Protein AF-A0A8J4SJA3-F1 (afdb_monomer_lite)

Secondary structure (DSSP, 8-state):
-------------SS---TTTHHHHHHHHHHHHHHHHHH--TTSHHHHHHHHHHHHHHHHH---HHHHHHHHHHHHHHHHHHHHHHHHHHHHHHHHHHHHHHHHHHHHHHHHHHHHHHHHT--HHHHHHHHHHHHHHHHHHHHHHTT--HHHHSHHHHHHHHHHHHHHHHHHHHTT--SS----

InterPro domains:
  IPR001708 Membrane insertase YidC/ALB3/OXA1/COX18 [PTHR12428] (46-178)

Organism: NCBI:txid100268

Radius of gyration: 27.53 Å; chains: 1; bounding box: 52×69×65 Å

Sequence (184 aa):
MLLARHLILIPRNPNGLSWRCSFRALYTMGAFEFLSKELFHPDYVHMKFLAGFLDSTHTWLHLPWDLTIVSTAVILRSIVTFPFYVYAERNHAKVFHIFIDCQKSTPILIQKVEQSTFYRQLDDAAAKLYLKRMSRRVFLTTCQKNDCHPLKSSAAAIVQIPLWFSFTYSLRNLCGFQTSSGYV

pLDDT: mean 76.31, std 16.43, range [34.34, 92.25]

Structure (mmCIF, N/CA/C/O backbone):
data_AF-A0A8J4SJA3-F1
#
_entry.id   AF-A0A8J4SJA3-F1
#
loop_
_atom_site.group_PDB
_atom_site.id
_atom_site.type_symbol
_atom_site.label_atom_id
_atom_site.label_alt_id
_atom_site.label_comp_id
_atom_site.label_asym_id
_atom_site.label_entity_id
_atom_site.label_seq_id
_atom_site.pdbx_PDB_ins_code
_atom_site.Cartn_x
_atom_site.Cartn_y
_atom_site.Cartn_z
_atom_site.occupancy
_atom_site.B_iso_or_equiv
_atom_site.auth_seq_id
_atom_site.auth_comp_id
_atom_site.auth_asym_id
_atom_site.auth_atom_id
_atom_site.pdbx_PDB_model_num
ATOM 1 N N . MET A 1 1 ? -14.546 54.321 10.546 1.00 36.09 1 MET A N 1
ATOM 2 C CA . MET A 1 1 ? -15.999 54.570 10.473 1.00 36.09 1 MET A CA 1
ATOM 3 C C . MET A 1 1 ? -16.354 54.665 8.997 1.00 36.09 1 MET A C 1
ATOM 5 O O . MET A 1 1 ? -15.869 55.600 8.385 1.00 36.09 1 MET A O 1
ATOM 9 N N . LEU A 1 2 ? -17.141 53.701 8.478 1.00 35.28 2 LEU A N 1
ATOM 10 C CA . LEU A 1 2 ? -17.822 53.713 7.159 1.00 35.28 2 LEU A CA 1
ATOM 11 C C . LEU A 1 2 ? -16.862 53.648 5.934 1.00 35.28 2 LEU A C 1
ATOM 13 O O . LEU A 1 2 ? -15.812 54.258 5.953 1.00 35.28 2 LEU A O 1
ATOM 17 N N . LEU A 1 3 ? -17.074 52.934 4.825 1.00 34.34 3 LEU A N 1
ATOM 18 C CA . LEU A 1 3 ? -18.241 52.298 4.217 1.00 34.34 3 LEU A CA 1
ATOM 19 C C . LEU A 1 3 ? -17.767 51.445 3.016 1.00 34.34 3 LEU A C 1
ATOM 21 O O . LEU A 1 3 ? -16.806 51.800 2.348 1.00 34.34 3 LEU A O 1
ATOM 25 N N . ALA A 1 4 ? -18.541 50.396 2.723 1.00 37.97 4 ALA A N 1
ATOM 26 C CA . ALA A 1 4 ? -18.919 49.924 1.382 1.00 37.97 4 ALA A CA 1
ATOM 27 C C . ALA A 1 4 ? -17.817 49.519 0.372 1.00 37.97 4 ALA A C 1
ATOM 29 O O . ALA A 1 4 ? -17.138 50.332 -0.234 1.00 37.97 4 ALA A O 1
ATOM 30 N N . ARG A 1 5 ? -17.687 48.208 0.123 1.00 42.53 5 ARG A N 1
ATOM 31 C CA . ARG A 1 5 ? -18.357 47.507 -1.002 1.00 42.53 5 ARG A CA 1
ATOM 32 C C . ARG A 1 5 ? -17.898 48.003 -2.382 1.00 42.53 5 ARG A C 1
ATOM 34 O O . ARG A 1 5 ? -18.574 48.825 -2.991 1.00 42.53 5 ARG A O 1
ATOM 41 N N . HIS A 1 6 ?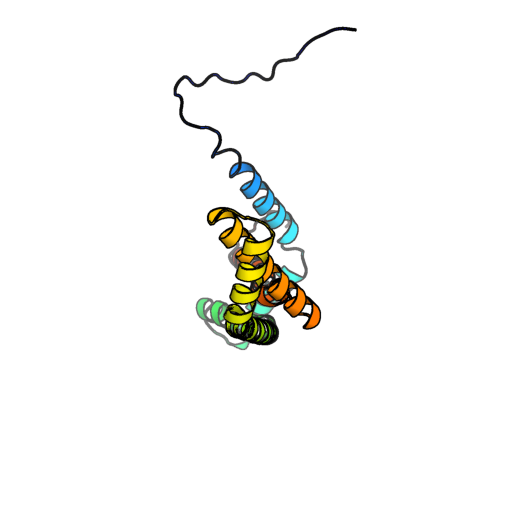 -16.877 47.356 -2.940 1.00 42.06 6 HIS A N 1
ATOM 42 C CA . HIS A 1 6 ? -16.822 47.169 -4.389 1.00 42.06 6 HIS A CA 1
ATOM 43 C C . HIS A 1 6 ? -17.318 45.761 -4.718 1.00 42.06 6 HIS A C 1
ATOM 45 O O . HIS A 1 6 ? -16.750 44.754 -4.300 1.00 42.06 6 HIS A O 1
ATOM 51 N N . LEU A 1 7 ? -18.474 45.741 -5.377 1.00 39.25 7 LEU A N 1
ATOM 52 C CA . LEU A 1 7 ? -19.242 44.572 -5.764 1.00 39.25 7 LEU A CA 1
ATOM 53 C C . LEU A 1 7 ? -18.463 43.679 -6.734 1.00 39.25 7 LEU A C 1
ATOM 55 O O . LEU A 1 7 ? -18.113 44.101 -7.832 1.00 39.25 7 LEU A O 1
ATOM 59 N N . ILE A 1 8 ? -18.311 42.411 -6.356 1.00 44.41 8 ILE A N 1
ATOM 60 C CA . ILE A 1 8 ? -18.121 41.309 -7.298 1.00 44.41 8 ILE A CA 1
ATOM 61 C C . ILE A 1 8 ? -19.467 41.104 -8.002 1.00 44.41 8 ILE A C 1
ATOM 63 O O . ILE A 1 8 ? -20.462 40.739 -7.372 1.00 44.41 8 ILE A O 1
ATOM 67 N N . LEU A 1 9 ? -19.501 41.399 -9.300 1.00 41.38 9 LEU A N 1
ATOM 68 C CA . LEU A 1 9 ? -20.630 41.138 -10.188 1.00 41.38 9 LEU A CA 1
ATOM 69 C C . LEU A 1 9 ? -20.899 39.627 -10.250 1.00 41.38 9 LEU A C 1
ATOM 71 O O . LEU A 1 9 ? -20.143 38.871 -10.854 1.00 41.38 9 LEU A O 1
ATOM 75 N N . ILE A 1 10 ? -21.992 39.197 -9.619 1.00 43.94 10 ILE A N 1
ATOM 76 C CA . ILE A 1 10 ? -22.559 37.851 -9.750 1.00 43.94 10 ILE A CA 1
ATOM 77 C C . ILE A 1 10 ? -23.593 37.895 -10.885 1.00 43.94 10 ILE A C 1
ATOM 79 O O . ILE A 1 10 ? -24.576 38.632 -10.758 1.00 43.94 10 ILE A O 1
ATOM 83 N N . PRO A 1 11 ? -23.449 37.115 -11.971 1.00 46.03 11 PRO A N 1
ATOM 84 C CA . PRO A 1 11 ? -24.524 36.960 -12.939 1.00 46.03 11 PRO A CA 1
ATOM 85 C C . PRO A 1 11 ? -25.652 36.110 -12.335 1.00 46.03 11 PRO A C 1
ATOM 87 O O . PRO A 1 11 ? -25.443 35.011 -11.817 1.00 46.03 11 PRO A O 1
ATOM 90 N N . ARG A 1 12 ? -26.874 36.644 -12.389 1.00 43.22 12 ARG A N 1
ATOM 91 C CA . ARG A 1 12 ? -28.109 36.013 -11.910 1.00 43.22 12 ARG A CA 1
ATOM 92 C C . ARG A 1 12 ? -28.630 35.052 -12.989 1.00 43.22 12 ARG A C 1
ATOM 94 O O . ARG A 1 12 ? -29.155 35.500 -14.000 1.00 43.22 12 ARG A O 1
ATOM 101 N N . ASN A 1 13 ? -28.476 33.744 -12.781 1.00 43.97 13 ASN A N 1
ATOM 102 C CA . ASN A 1 13 ? -29.074 32.701 -13.627 1.00 43.97 13 ASN A CA 1
ATOM 103 C C . ASN A 1 13 ? -30.542 32.449 -13.195 1.00 43.97 13 ASN A C 1
ATOM 105 O O . ASN A 1 13 ? -30.766 32.240 -12.000 1.00 43.97 13 ASN A O 1
ATOM 109 N N . PRO A 1 14 ? -31.533 32.472 -14.110 1.00 50.56 14 PRO A N 1
ATOM 110 C CA . PRO A 1 14 ? -32.952 32.340 -13.770 1.00 50.56 14 PRO A CA 1
ATOM 111 C C . PRO A 1 14 ? -33.473 30.900 -13.602 1.00 50.56 14 PRO A C 1
ATOM 113 O O . PRO A 1 14 ? -34.637 30.741 -13.252 1.00 50.56 14 PRO A O 1
ATOM 116 N N . ASN A 1 15 ? -32.662 29.852 -13.782 1.00 45.75 15 ASN A N 1
ATOM 117 C CA . ASN A 1 15 ? -33.144 28.467 -13.677 1.00 45.75 15 ASN A CA 1
ATOM 118 C C . ASN A 1 15 ? -32.499 27.738 -12.490 1.00 45.75 15 ASN A C 1
ATOM 120 O O . ASN A 1 15 ? -31.303 27.444 -12.486 1.00 45.75 15 ASN A O 1
ATOM 124 N N . GLY A 1 16 ? -33.308 27.480 -11.459 1.00 54.75 16 GLY A N 1
ATOM 125 C CA . GLY A 1 16 ? -32.916 26.931 -10.161 1.00 54.75 16 GLY A CA 1
ATOM 126 C C . GLY A 1 16 ? -32.471 25.468 -10.175 1.00 54.75 16 GLY A C 1
ATOM 127 O O . GLY A 1 16 ? -33.126 24.625 -9.568 1.00 54.75 16 GLY A O 1
ATOM 128 N N . LEU A 1 17 ? -31.321 25.172 -10.786 1.00 49.72 17 LEU A N 1
ATOM 129 C CA . LEU A 1 17 ? -30.579 23.939 -10.525 1.00 49.72 17 LEU A CA 1
ATOM 130 C C . LEU A 1 17 ? -29.266 24.209 -9.776 1.00 49.72 17 LEU A C 1
ATOM 132 O O . LEU A 1 17 ? -28.529 25.160 -10.018 1.00 49.72 17 LEU A O 1
ATOM 136 N N . SER A 1 18 ? -29.040 23.341 -8.796 1.00 47.72 18 SER A N 1
ATOM 137 C CA . SER A 1 18 ? -28.060 23.398 -7.714 1.00 47.72 18 SER A CA 1
ATOM 138 C C . SER A 1 18 ? -26.598 23.545 -8.167 1.00 47.72 18 SER A C 1
ATOM 140 O O . SER A 1 18 ? -25.980 22.602 -8.653 1.00 47.72 18 SER A O 1
ATOM 142 N N . TRP A 1 19 ? -25.986 24.698 -7.875 1.00 43.28 19 TRP A N 1
ATOM 143 C CA . TRP A 1 19 ? -24.549 24.962 -8.068 1.00 43.28 19 TRP A CA 1
ATOM 144 C C . TRP A 1 19 ? -23.635 24.346 -6.996 1.00 43.28 19 TRP A C 1
ATOM 146 O O . TRP A 1 19 ? -22.412 24.463 -7.073 1.00 43.28 19 TRP A O 1
ATOM 156 N N . ARG A 1 20 ? -24.187 23.668 -5.979 1.00 48.03 20 ARG A N 1
ATOM 157 C CA . ARG A 1 20 ? -23.376 23.153 -4.862 1.00 48.03 20 ARG A CA 1
ATOM 158 C C . ARG A 1 20 ? -22.505 21.947 -5.234 1.00 48.03 20 ARG A C 1
ATOM 160 O O . ARG A 1 20 ? -21.512 21.714 -4.552 1.00 48.03 20 ARG A O 1
ATOM 167 N N . CYS A 1 21 ? -22.813 21.227 -6.315 1.00 44.47 21 CYS A N 1
ATOM 168 C CA . CYS A 1 21 ? -22.003 20.078 -6.744 1.00 44.47 21 CYS A CA 1
ATOM 169 C C . CYS A 1 21 ? -20.816 20.450 -7.651 1.00 44.47 21 CYS A C 1
ATOM 171 O O . CYS A 1 21 ? -19.833 19.715 -7.678 1.00 44.47 21 CYS A O 1
ATOM 173 N N . SER A 1 22 ? -20.840 21.599 -8.338 1.00 47.72 22 SER A N 1
ATOM 174 C CA . SER A 1 22 ? -19.810 21.917 -9.342 1.00 47.72 22 SER A CA 1
ATOM 175 C C . SER A 1 22 ? -18.526 22.516 -8.752 1.00 47.72 22 SER A C 1
ATOM 177 O O . SER A 1 22 ? -17.446 22.340 -9.311 1.00 47.72 22 SER A O 1
ATOM 179 N N . PHE A 1 23 ? -18.601 23.193 -7.602 1.00 43.09 23 PHE A N 1
ATOM 180 C CA . PHE A 1 23 ? -17.445 23.916 -7.052 1.00 43.09 23 PHE A CA 1
ATOM 181 C C . PHE A 1 23 ? -16.410 23.015 -6.356 1.00 43.09 23 PHE A C 1
ATOM 183 O O . PHE A 1 23 ? -15.247 23.389 -6.232 1.00 43.09 23 PHE A O 1
ATOM 190 N N . ARG A 1 24 ? -16.797 21.804 -5.924 1.00 44.69 24 ARG A N 1
ATOM 191 C CA . ARG A 1 24 ? -15.865 20.854 -5.289 1.00 44.69 24 ARG A CA 1
ATOM 192 C C . ARG A 1 24 ? -15.014 20.087 -6.309 1.00 44.69 24 ARG A C 1
ATOM 194 O O . ARG A 1 24 ? -13.899 19.708 -5.966 1.00 44.69 24 ARG A O 1
ATOM 201 N N . ALA A 1 25 ? -15.502 19.919 -7.540 1.00 44.41 25 ALA A N 1
ATOM 202 C CA . ALA A 1 25 ? -14.778 19.258 -8.629 1.00 44.41 25 ALA A CA 1
ATOM 203 C C . ALA A 1 25 ? -13.679 20.150 -9.243 1.00 44.41 25 ALA A C 1
ATOM 205 O O . ALA A 1 25 ? -12.610 19.663 -9.600 1.00 44.41 25 ALA A O 1
ATOM 206 N N . LEU A 1 26 ? -13.903 21.468 -9.298 1.00 45.19 26 LEU A N 1
ATOM 207 C CA . LEU A 1 26 ? -12.974 22.404 -9.941 1.00 45.19 26 LEU A CA 1
ATOM 208 C C . LEU A 1 26 ? -11.659 22.594 -9.155 1.00 45.19 26 LEU A C 1
ATOM 210 O O . LEU A 1 26 ? -10.594 22.734 -9.748 1.00 45.19 26 LEU A O 1
ATOM 214 N N . TYR A 1 27 ? -11.707 22.538 -7.819 1.00 52.62 27 TYR A N 1
ATOM 215 C CA . TYR A 1 27 ? -10.514 22.688 -6.969 1.00 52.62 27 TYR A CA 1
ATOM 216 C C . TYR A 1 27 ? -9.631 21.429 -6.928 1.00 52.62 27 TYR A C 1
ATOM 218 O O . TYR A 1 27 ? -8.425 21.521 -6.712 1.00 52.62 27 TYR A O 1
ATOM 226 N N . THR A 1 28 ? -10.216 20.244 -7.131 1.00 50.81 28 THR A N 1
ATOM 227 C CA . THR A 1 28 ? -9.471 18.974 -7.107 1.00 50.81 28 THR A CA 1
ATOM 228 C C . THR A 1 28 ? -8.707 18.729 -8.407 1.00 50.81 28 THR A C 1
ATOM 230 O O . THR A 1 28 ? -7.601 18.197 -8.350 1.00 50.81 28 THR A O 1
ATOM 233 N N . MET A 1 29 ? -9.239 19.165 -9.558 1.00 51.31 29 MET A N 1
ATOM 234 C CA . MET A 1 29 ? -8.530 19.054 -10.842 1.00 51.31 29 MET A CA 1
ATOM 235 C C . MET A 1 29 ? -7.304 19.976 -10.902 1.00 51.31 29 MET A C 1
ATOM 237 O O . MET A 1 29 ? -6.239 19.528 -11.313 1.00 51.31 29 MET A O 1
ATOM 241 N N . GLY A 1 30 ? -7.403 21.211 -10.394 1.00 60.81 30 GLY A N 1
ATOM 242 C CA . GLY A 1 30 ? -6.270 22.147 -10.377 1.00 60.81 30 GLY A CA 1
ATOM 243 C C . GLY A 1 30 ? -5.101 21.689 -9.498 1.00 60.81 30 GLY A C 1
ATOM 244 O O . GLY A 1 30 ? -3.950 21.812 -9.900 1.00 60.81 30 GLY A O 1
ATOM 245 N N . ALA A 1 31 ? -5.375 21.105 -8.325 1.00 64.44 31 ALA A N 1
ATOM 246 C CA . ALA A 1 31 ? -4.324 20.598 -7.440 1.00 64.44 31 ALA A CA 1
ATOM 247 C C . ALA A 1 31 ? -3.616 19.365 -8.019 1.00 64.44 31 ALA A C 1
ATOM 249 O O . ALA A 1 31 ? -2.398 19.258 -7.913 1.00 64.44 31 ALA A O 1
ATOM 250 N N . PHE A 1 32 ? -4.359 18.448 -8.644 1.00 67.50 32 PHE A N 1
ATOM 251 C CA . PHE A 1 32 ? -3.775 17.271 -9.284 1.00 67.50 32 PHE A CA 1
ATOM 252 C C . PHE A 1 32 ? -2.959 17.640 -10.528 1.00 67.50 32 PHE A C 1
ATOM 254 O O . PHE A 1 32 ? -1.861 17.121 -10.700 1.00 67.50 32 PHE A O 1
ATOM 261 N N . GLU A 1 33 ? -3.437 18.567 -11.361 1.00 68.06 33 GLU A N 1
ATOM 262 C CA . GLU A 1 33 ? -2.664 19.052 -12.510 1.00 68.06 33 GLU A CA 1
ATOM 263 C C . GLU A 1 33 ? -1.422 19.839 -12.094 1.00 68.06 33 GLU A C 1
ATOM 265 O O . GLU A 1 33 ? -0.354 19.645 -12.673 1.00 68.06 33 GLU A O 1
ATOM 270 N N . PHE A 1 34 ? -1.536 20.688 -11.072 1.00 71.50 34 PHE A N 1
ATOM 271 C CA . PHE A 1 34 ? -0.399 21.416 -10.519 1.00 71.50 34 PHE A CA 1
ATOM 272 C C . PHE A 1 34 ? 0.648 20.450 -9.957 1.00 71.50 34 PHE A C 1
ATOM 274 O O . PHE A 1 34 ? 1.811 20.505 -10.340 1.00 71.50 34 PHE A O 1
ATOM 281 N N . LEU A 1 35 ? 0.225 19.499 -9.121 1.00 69.44 35 LEU A N 1
ATOM 282 C CA . LEU A 1 35 ? 1.114 18.505 -8.526 1.00 69.44 35 LEU A CA 1
ATOM 283 C C . LEU A 1 35 ? 1.693 17.557 -9.582 1.00 69.44 35 LEU A C 1
ATOM 285 O O . LEU A 1 35 ? 2.837 17.141 -9.467 1.00 69.44 35 LEU A O 1
ATOM 289 N N . SER A 1 36 ? 0.942 17.261 -10.643 1.00 70.56 36 SER A N 1
ATOM 290 C CA . SER A 1 36 ? 1.447 16.517 -11.790 1.00 70.56 36 SER A CA 1
ATOM 291 C C . SER A 1 36 ? 2.525 17.286 -12.551 1.00 70.56 36 SER A C 1
ATOM 293 O O . SER A 1 36 ? 3.498 16.669 -12.969 1.00 70.56 36 SER A O 1
ATOM 295 N N . LYS A 1 37 ? 2.353 18.587 -12.795 1.00 69.06 37 LYS A N 1
ATOM 296 C CA . LYS A 1 37 ? 3.350 19.387 -13.520 1.00 69.06 37 LYS A CA 1
ATOM 297 C C . LYS A 1 37 ? 4.608 19.612 -12.692 1.00 69.06 37 LYS A C 1
ATOM 299 O O . LYS A 1 37 ? 5.705 19.502 -13.227 1.00 69.06 37 LYS A O 1
ATOM 304 N N . GLU A 1 38 ? 4.432 19.852 -11.398 1.00 75.94 38 GLU A N 1
ATOM 305 C CA . GLU A 1 38 ? 5.536 20.132 -10.488 1.00 75.94 38 GLU A CA 1
ATOM 306 C C . GLU A 1 38 ? 6.315 18.869 -10.118 1.00 75.94 38 GLU A C 1
ATOM 308 O O . GLU A 1 38 ? 7.530 18.906 -10.007 1.00 75.94 38 GLU A O 1
ATOM 313 N N . LEU A 1 39 ? 5.647 17.724 -9.942 1.00 71.81 39 LEU A N 1
ATOM 314 C CA . LEU A 1 39 ? 6.318 16.494 -9.518 1.00 71.81 39 LEU A CA 1
ATOM 315 C C . LEU A 1 39 ? 6.881 15.683 -10.693 1.00 71.81 39 LEU A C 1
ATOM 317 O O . LEU A 1 39 ? 7.839 14.943 -10.494 1.00 71.81 39 LEU A O 1
ATOM 321 N N . PHE A 1 40 ? 6.313 15.803 -11.901 1.00 72.88 40 PHE A N 1
ATOM 322 C CA . PHE A 1 40 ? 6.670 14.962 -13.053 1.00 72.88 40 PHE A CA 1
ATOM 323 C C . PHE A 1 40 ? 7.404 15.705 -14.181 1.00 72.88 40 PHE A C 1
ATOM 325 O O . PHE A 1 40 ? 7.315 15.311 -15.344 1.00 72.88 40 PHE A O 1
ATOM 332 N N . HIS A 1 41 ? 8.154 16.761 -13.856 1.00 71.94 41 HIS A N 1
ATOM 333 C CA . HIS A 1 41 ? 9.037 17.424 -14.822 1.00 71.94 41 HIS A CA 1
ATOM 334 C C . HIS A 1 41 ? 10.130 16.454 -15.339 1.00 71.94 41 HIS A C 1
ATOM 336 O O . HIS A 1 41 ? 10.686 15.681 -14.549 1.00 71.94 41 HIS A O 1
ATOM 342 N N . PRO A 1 42 ? 10.490 16.480 -16.638 1.00 70.25 42 PRO A N 1
ATOM 343 C CA . PRO A 1 42 ? 11.485 15.567 -17.224 1.00 70.25 42 PRO A CA 1
ATOM 344 C C . PRO A 1 42 ? 12.892 15.677 -16.610 1.00 70.25 42 PRO A C 1
ATOM 346 O O . PRO A 1 42 ? 13.702 14.757 -16.740 1.00 70.25 42 PRO A O 1
ATOM 349 N N . ASP A 1 43 ? 13.191 16.769 -15.905 1.00 75.88 43 ASP A N 1
ATOM 350 C CA . ASP A 1 43 ? 14.497 16.990 -15.279 1.00 75.88 43 ASP A CA 1
ATOM 351 C C . ASP A 1 43 ? 14.718 16.187 -13.999 1.00 75.88 43 ASP A C 1
ATOM 353 O O . ASP A 1 43 ? 15.866 16.001 -13.581 1.00 75.88 43 ASP A O 1
ATOM 357 N N . TYR A 1 44 ? 13.651 15.669 -13.388 1.00 83.31 44 TYR A N 1
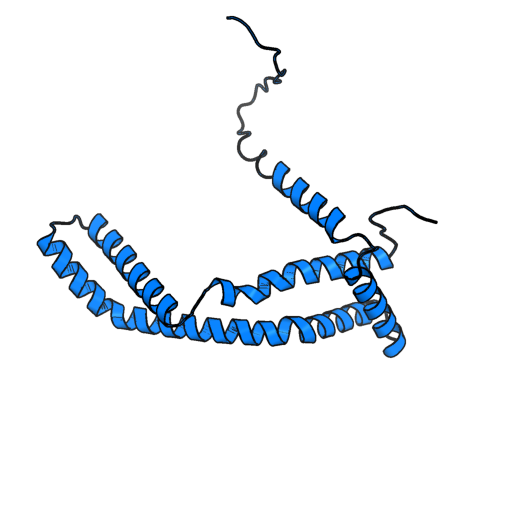ATOM 358 C CA . TYR A 1 44 ? 13.777 14.913 -12.154 1.00 83.31 44 TYR A CA 1
ATOM 359 C C . TYR A 1 44 ? 14.423 13.543 -12.370 1.00 83.31 44 TYR A C 1
ATOM 361 O O . TYR A 1 44 ? 14.148 12.811 -13.323 1.00 83.31 44 TYR A O 1
ATOM 369 N N . VAL A 1 45 ? 15.238 13.150 -11.389 1.00 84.62 45 VAL A N 1
ATOM 370 C CA . VAL A 1 45 ? 16.001 11.892 -11.388 1.00 84.62 45 VAL A CA 1
ATOM 371 C C . VAL A 1 45 ? 15.129 10.653 -11.592 1.00 84.62 45 VAL A C 1
ATOM 373 O O . VAL A 1 45 ? 15.543 9.717 -12.267 1.00 84.62 45 VAL A O 1
ATOM 376 N N . HIS A 1 46 ? 13.907 10.652 -11.054 1.00 83.56 46 HIS A N 1
ATOM 377 C CA . HIS A 1 46 ? 13.009 9.505 -11.148 1.00 83.56 46 HIS A CA 1
ATOM 378 C C . HIS A 1 46 ? 12.473 9.304 -12.574 1.00 83.56 46 HIS A C 1
ATOM 380 O O . HIS A 1 46 ? 12.332 8.162 -13.002 1.00 83.56 46 HIS A O 1
ATOM 386 N N . MET A 1 47 ? 12.240 10.386 -13.327 1.00 84.75 47 MET A N 1
ATOM 387 C CA . MET A 1 47 ? 11.806 10.318 -14.728 1.00 84.75 47 MET A CA 1
ATOM 388 C C . MET A 1 47 ? 12.926 9.826 -15.637 1.00 84.75 47 MET A C 1
ATOM 390 O O . MET A 1 47 ? 12.718 8.916 -16.436 1.00 84.75 47 MET A O 1
ATOM 394 N N . LYS A 1 48 ? 14.139 10.366 -15.465 1.00 85.88 48 LYS A N 1
ATOM 395 C CA . LYS A 1 48 ? 15.323 9.924 -16.219 1.00 85.88 48 LYS A CA 1
ATOM 396 C C . LYS A 1 48 ? 15.659 8.462 -15.944 1.00 85.88 48 LYS A C 1
ATOM 398 O O . LYS A 1 48 ? 15.974 7.723 -16.871 1.00 85.88 48 LYS A O 1
ATOM 403 N N . PHE A 1 49 ? 15.541 8.034 -14.685 1.00 89.25 49 PHE A N 1
ATOM 404 C CA . PHE A 1 49 ? 15.727 6.637 -14.306 1.00 89.25 49 PHE A CA 1
ATOM 405 C C . PHE A 1 49 ? 14.727 5.721 -15.017 1.00 89.25 49 PHE A C 1
ATOM 407 O O . PHE A 1 49 ? 15.129 4.726 -15.608 1.00 89.25 49 PHE A O 1
ATOM 414 N N . LEU A 1 50 ? 13.437 6.070 -15.002 1.00 89.75 50 LEU A N 1
ATOM 415 C CA . LEU A 1 50 ? 12.392 5.301 -15.679 1.00 89.75 50 LEU A CA 1
ATOM 416 C C . LEU A 1 50 ? 12.627 5.227 -17.190 1.00 89.75 50 LEU A C 1
ATOM 418 O O . LEU A 1 50 ? 12.630 4.129 -17.735 1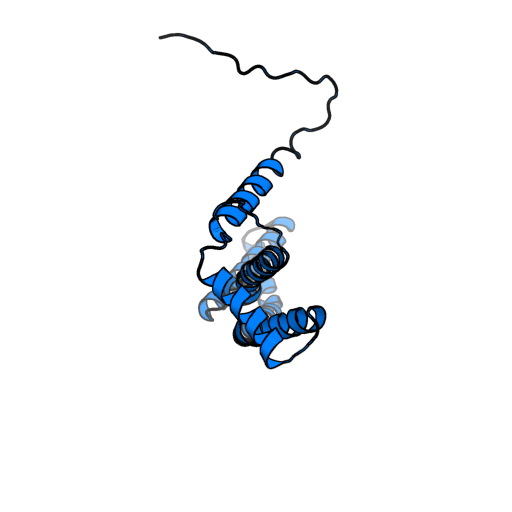.00 89.75 50 LEU A O 1
ATOM 422 N N . ALA A 1 51 ? 12.882 6.359 -17.848 1.00 88.12 51 ALA A N 1
ATOM 423 C CA . ALA A 1 51 ? 13.168 6.394 -19.281 1.00 88.12 51 ALA A CA 1
ATOM 424 C C . ALA A 1 51 ? 14.392 5.533 -19.647 1.00 88.12 51 ALA A C 1
ATOM 426 O O . ALA A 1 51 ? 14.292 4.647 -20.492 1.00 88.12 51 ALA A O 1
ATOM 427 N N . GLY A 1 52 ? 15.511 5.702 -18.932 1.00 88.81 52 GLY A N 1
ATOM 428 C CA . GLY A 1 52 ? 16.719 4.905 -19.156 1.00 88.81 52 GLY A CA 1
ATOM 429 C C . GLY A 1 52 ? 16.524 3.415 -18.864 1.00 88.81 52 GLY A C 1
ATOM 430 O O . GLY A 1 52 ? 17.124 2.568 -19.527 1.00 88.81 52 GLY A O 1
ATOM 431 N N . PHE A 1 53 ? 15.659 3.067 -17.910 1.00 89.62 53 PHE A N 1
ATOM 432 C CA . PHE A 1 53 ? 15.318 1.678 -17.615 1.00 89.62 53 PHE A CA 1
ATOM 433 C C . PHE A 1 53 ? 14.484 1.041 -18.738 1.00 89.62 53 PHE A C 1
ATOM 435 O O . PHE A 1 53 ? 14.709 -0.126 -19.067 1.00 89.62 53 PHE A O 1
ATOM 442 N N . LEU A 1 54 ? 13.576 1.793 -19.372 1.00 89.62 54 LEU A N 1
ATOM 443 C CA . LEU A 1 54 ? 12.845 1.338 -20.560 1.00 89.62 54 LEU A CA 1
ATOM 444 C C . LEU A 1 54 ? 13.785 1.115 -21.753 1.00 89.62 54 LEU A C 1
ATOM 446 O O . LEU A 1 54 ? 13.750 0.033 -22.338 1.00 89.62 54 LEU A O 1
ATOM 450 N N . ASP A 1 55 ? 14.662 2.073 -22.060 1.00 88.75 55 ASP A N 1
ATOM 451 C CA . ASP A 1 55 ? 15.627 1.953 -23.166 1.00 88.75 55 ASP A CA 1
ATOM 452 C C . ASP A 1 55 ? 16.616 0.806 -22.937 1.00 88.75 55 ASP A C 1
ATOM 454 O O . ASP A 1 55 ? 16.926 0.034 -23.847 1.00 88.75 55 ASP A O 1
ATOM 458 N N . SER A 1 56 ? 17.063 0.627 -21.691 1.00 89.62 56 SER A N 1
ATOM 459 C CA . SER A 1 56 ? 17.875 -0.528 -21.308 1.00 89.62 56 SER A CA 1
ATOM 460 C C . SER A 1 56 ? 17.094 -1.814 -21.567 1.00 89.62 56 SER A C 1
ATOM 462 O O . SER A 1 56 ? 17.557 -2.693 -22.280 1.00 89.62 56 SER A O 1
ATOM 464 N N . THR A 1 57 ? 15.869 -1.928 -21.054 1.00 88.25 57 THR A N 1
ATOM 465 C CA . THR A 1 57 ? 15.055 -3.138 -21.244 1.00 88.25 57 THR A CA 1
ATOM 466 C C . THR A 1 57 ? 14.859 -3.443 -22.735 1.00 88.25 57 THR A C 1
ATOM 468 O O . THR A 1 57 ? 14.987 -4.594 -23.141 1.00 88.25 57 THR A O 1
ATOM 471 N N . HIS A 1 58 ? 14.623 -2.424 -23.565 1.00 89.19 58 HIS A N 1
ATOM 472 C CA . HIS A 1 58 ? 14.500 -2.573 -25.014 1.00 89.19 58 HIS A CA 1
ATOM 473 C C . HIS A 1 58 ? 15.788 -3.103 -25.662 1.00 89.19 58 HIS A C 1
ATOM 475 O O . HIS A 1 58 ? 15.745 -4.069 -26.423 1.00 89.19 58 HIS A O 1
ATOM 481 N N . THR A 1 59 ? 16.935 -2.511 -25.321 1.00 89.06 59 THR A N 1
ATOM 482 C CA . THR A 1 59 ? 18.247 -2.877 -25.881 1.00 89.06 59 THR A CA 1
ATOM 483 C C . THR A 1 59 ? 18.750 -4.236 -25.394 1.00 89.06 59 THR A C 1
ATOM 485 O O . THR A 1 59 ? 19.336 -4.970 -26.175 1.00 89.06 59 THR A O 1
ATOM 488 N N . TRP A 1 60 ? 18.485 -4.624 -24.145 1.00 90.25 60 TRP A N 1
ATOM 489 C CA . TRP A 1 60 ? 18.885 -5.931 -23.607 1.00 90.25 60 TRP A CA 1
ATOM 490 C C . TRP A 1 60 ? 18.043 -7.087 -24.153 1.00 90.25 60 TRP A C 1
ATOM 492 O O . TRP A 1 60 ? 18.562 -8.179 -24.372 1.00 90.25 60 TRP A O 1
ATOM 502 N N . LEU A 1 61 ? 16.737 -6.871 -24.334 1.00 83.62 61 LEU A N 1
ATOM 503 C CA . LEU A 1 61 ? 15.804 -7.924 -24.741 1.00 83.62 61 LEU A CA 1
ATOM 504 C C . LEU A 1 61 ? 15.577 -7.972 -26.257 1.00 83.62 61 LEU A C 1
ATOM 506 O O . LEU A 1 61 ? 15.080 -8.982 -26.745 1.00 83.62 61 LEU A O 1
ATOM 510 N N . HIS A 1 62 ? 15.914 -6.908 -26.997 1.00 86.69 62 HIS A N 1
ATOM 511 C CA . HIS A 1 62 ? 15.595 -6.745 -28.425 1.00 86.69 62 HIS A CA 1
ATOM 512 C C . HIS A 1 62 ? 14.111 -7.024 -28.744 1.00 86.69 62 HIS A C 1
ATOM 514 O O . HIS A 1 62 ? 13.760 -7.543 -29.803 1.00 86.69 62 HIS A O 1
ATOM 520 N N . LEU A 1 63 ? 13.228 -6.717 -27.791 1.00 82.44 63 LEU A N 1
ATOM 521 C CA . LEU A 1 63 ? 11.790 -6.958 -27.880 1.00 82.44 63 LEU A CA 1
ATOM 522 C C . LEU A 1 63 ? 11.078 -5.760 -28.531 1.00 82.44 63 LEU A C 1
ATOM 524 O O . LEU A 1 63 ? 11.553 -4.631 -28.401 1.00 82.44 63 LEU A O 1
ATOM 528 N N . PRO A 1 64 ? 9.925 -5.959 -29.198 1.00 89.88 64 PRO A N 1
ATOM 529 C CA . PRO A 1 64 ? 9.107 -4.847 -29.672 1.00 89.88 64 PRO A CA 1
ATOM 530 C C . PRO A 1 64 ? 8.655 -3.971 -28.497 1.00 89.88 64 PRO A C 1
ATOM 532 O O . PRO A 1 64 ? 8.466 -4.468 -27.381 1.00 89.88 64 PRO A O 1
ATOM 535 N N . TRP A 1 65 ? 8.429 -2.683 -28.769 1.00 85.75 65 TRP A N 1
ATOM 536 C CA . TRP A 1 65 ? 8.088 -1.681 -27.755 1.00 85.75 65 TRP A CA 1
ATOM 537 C C . TRP A 1 65 ? 6.928 -2.105 -26.846 1.00 85.75 65 TRP A C 1
ATOM 539 O O . TRP A 1 65 ? 7.024 -1.940 -25.633 1.00 85.75 65 TRP A O 1
ATOM 549 N N . ASP A 1 66 ? 5.889 -2.748 -27.381 1.00 87.69 66 ASP A N 1
ATOM 550 C CA . ASP A 1 66 ? 4.744 -3.214 -26.587 1.00 87.69 66 ASP A CA 1
ATOM 551 C C . ASP A 1 66 ? 5.151 -4.197 -25.477 1.00 87.69 66 ASP A C 1
ATOM 553 O O . ASP A 1 66 ? 4.742 -4.062 -24.321 1.00 87.69 66 ASP A O 1
ATOM 557 N N . LEU A 1 67 ? 6.007 -5.172 -25.800 1.00 89.94 67 LEU A N 1
ATOM 558 C CA . LEU A 1 67 ? 6.483 -6.156 -24.827 1.00 89.94 67 LEU A CA 1
ATOM 559 C C . LEU A 1 67 ? 7.528 -5.565 -23.887 1.00 89.94 67 LEU A C 1
ATOM 561 O O . LEU A 1 67 ? 7.547 -5.916 -22.705 1.00 89.94 67 LEU A O 1
ATOM 565 N N . THR A 1 68 ? 8.367 -4.648 -24.374 1.00 89.94 68 THR A N 1
ATOM 566 C CA . THR A 1 68 ? 9.294 -3.908 -23.517 1.00 89.94 68 THR A CA 1
ATOM 567 C C . THR A 1 68 ? 8.522 -3.186 -22.417 1.00 89.94 68 THR A C 1
ATOM 569 O O . THR A 1 68 ? 8.807 -3.407 -21.245 1.00 89.94 68 THR A O 1
ATOM 572 N N . ILE A 1 69 ? 7.474 -2.431 -22.755 1.00 90.75 69 ILE A N 1
ATOM 573 C CA . ILE A 1 69 ? 6.670 -1.685 -21.776 1.00 90.75 69 ILE A CA 1
ATOM 574 C C . ILE A 1 69 ? 6.067 -2.619 -20.719 1.00 90.75 69 ILE A C 1
ATOM 576 O O . ILE A 1 69 ? 6.161 -2.343 -19.519 1.00 90.75 69 ILE A O 1
ATOM 580 N N . VAL A 1 70 ? 5.476 -3.740 -21.147 1.00 92.25 70 VAL A N 1
ATOM 581 C CA . VAL A 1 70 ? 4.883 -4.727 -20.231 1.00 92.25 70 VAL A CA 1
ATOM 582 C C . VAL A 1 70 ? 5.954 -5.346 -19.331 1.00 92.25 70 VAL A C 1
ATOM 584 O O . VAL A 1 70 ? 5.782 -5.382 -18.112 1.00 92.25 70 VAL A O 1
ATOM 587 N N . SER A 1 71 ? 7.076 -5.791 -19.900 1.00 90.31 71 SER A N 1
ATOM 588 C CA . SER A 1 71 ? 8.164 -6.421 -19.145 1.00 90.31 71 SER A CA 1
ATOM 589 C C . SER A 1 71 ? 8.778 -5.468 -18.116 1.00 90.31 71 SER A C 1
ATOM 591 O O . SER A 1 71 ? 8.885 -5.822 -16.940 1.00 90.31 71 SER A O 1
ATOM 593 N N . THR A 1 72 ? 9.071 -4.224 -18.504 1.00 91.38 72 THR A N 1
ATOM 594 C CA . THR A 1 72 ? 9.585 -3.190 -17.604 1.00 91.38 72 THR A CA 1
ATOM 595 C C . THR A 1 72 ? 8.603 -2.906 -16.467 1.00 91.38 72 THR A C 1
ATOM 597 O O . THR A 1 72 ? 9.006 -2.829 -15.304 1.00 91.38 72 THR A O 1
ATOM 600 N N . ALA A 1 73 ? 7.303 -2.806 -16.765 1.00 91.38 73 ALA A N 1
ATOM 601 C CA . ALA A 1 73 ? 6.270 -2.589 -15.755 1.00 91.38 73 ALA A CA 1
ATOM 602 C C . ALA A 1 73 ? 6.165 -3.753 -14.755 1.00 91.38 73 ALA A C 1
ATOM 604 O O . ALA A 1 73 ? 5.951 -3.512 -13.562 1.00 91.38 73 ALA A O 1
ATOM 605 N N . VAL A 1 74 ? 6.312 -4.998 -15.221 1.00 91.50 74 VAL A N 1
ATOM 606 C CA . VAL A 1 74 ? 6.303 -6.202 -14.376 1.00 91.50 74 VAL A CA 1
ATOM 607 C C . VAL A 1 74 ? 7.547 -6.256 -13.495 1.00 91.50 74 VAL A C 1
ATOM 609 O O . VAL A 1 74 ? 7.415 -6.498 -12.296 1.00 91.50 74 VAL A O 1
ATOM 612 N N . ILE A 1 75 ? 8.733 -5.978 -14.039 1.00 91.06 75 ILE A N 1
ATOM 613 C CA . ILE A 1 75 ? 9.988 -5.958 -13.272 1.00 91.06 75 ILE A CA 1
ATOM 614 C C . ILE A 1 75 ? 9.921 -4.888 -12.181 1.00 91.06 75 ILE A C 1
ATOM 616 O O . ILE A 1 75 ? 10.137 -5.185 -11.006 1.00 91.06 75 ILE A O 1
ATOM 620 N N . LEU A 1 76 ? 9.535 -3.662 -12.542 1.00 89.50 76 LEU A N 1
ATOM 621 C CA . LEU A 1 76 ? 9.430 -2.549 -11.601 1.00 89.50 76 LEU A CA 1
ATOM 622 C C . LEU A 1 76 ? 8.424 -2.847 -10.476 1.00 89.50 76 LEU A C 1
ATOM 624 O O . LEU A 1 76 ? 8.717 -2.617 -9.302 1.00 89.50 76 LEU A O 1
ATOM 628 N N . ARG A 1 77 ? 7.258 -3.415 -10.814 1.00 87.56 77 ARG A N 1
ATOM 629 C CA . ARG A 1 77 ? 6.264 -3.851 -9.818 1.00 87.56 77 ARG A CA 1
ATOM 630 C C . ARG A 1 77 ? 6.769 -5.000 -8.955 1.00 87.56 77 ARG A C 1
ATOM 632 O O . ARG A 1 77 ? 6.503 -5.020 -7.760 1.00 87.56 77 ARG A O 1
ATOM 639 N N . SER A 1 78 ? 7.511 -5.939 -9.524 1.00 90.81 78 SER A N 1
ATOM 640 C CA . SER A 1 78 ? 8.049 -7.069 -8.766 1.00 90.81 78 SER A CA 1
ATOM 641 C C . SER A 1 78 ? 9.118 -6.615 -7.775 1.00 90.81 78 SER A C 1
ATOM 643 O O . SER A 1 78 ? 9.161 -7.113 -6.661 1.00 90.81 78 SER A O 1
ATOM 645 N N . ILE A 1 79 ? 9.941 -5.626 -8.122 1.00 90.12 79 ILE A N 1
ATOM 646 C CA . ILE A 1 79 ? 10.980 -5.117 -7.218 1.00 90.12 79 ILE A CA 1
ATOM 647 C C . ILE A 1 79 ? 10.376 -4.240 -6.115 1.00 90.12 79 ILE A C 1
ATOM 649 O O . ILE A 1 79 ? 10.739 -4.376 -4.949 1.00 90.12 79 ILE A O 1
ATOM 653 N N . VAL A 1 80 ? 9.450 -3.342 -6.463 1.00 86.81 80 VAL A N 1
ATOM 654 C CA . VAL A 1 80 ? 8.937 -2.330 -5.525 1.00 86.81 80 VAL A CA 1
ATOM 655 C C . VAL A 1 80 ? 7.683 -2.805 -4.793 1.00 86.81 80 VAL A C 1
ATOM 657 O O . VAL A 1 80 ? 7.586 -2.701 -3.570 1.00 86.81 80 VAL A O 1
ATOM 660 N N . THR A 1 81 ? 6.704 -3.334 -5.526 1.00 86.69 81 THR A N 1
ATOM 661 C CA . THR A 1 81 ? 5.381 -3.665 -4.984 1.00 86.69 81 THR A CA 1
ATOM 662 C C . THR A 1 81 ? 5.396 -4.992 -4.233 1.00 86.69 81 THR A C 1
ATOM 664 O O . THR A 1 81 ? 4.719 -5.102 -3.217 1.00 86.69 81 THR A O 1
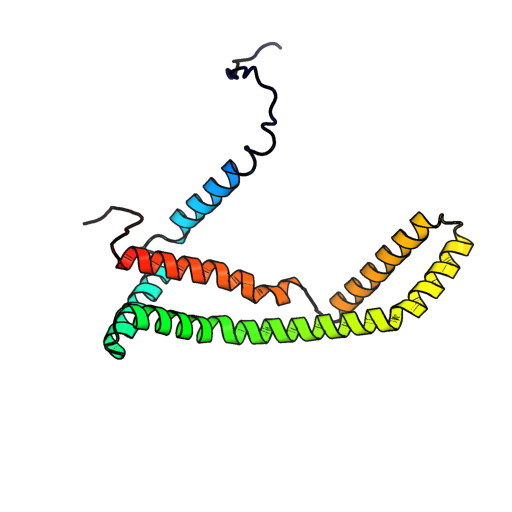ATOM 667 N N . PHE A 1 82 ? 6.178 -5.987 -4.662 1.00 87.62 82 PHE 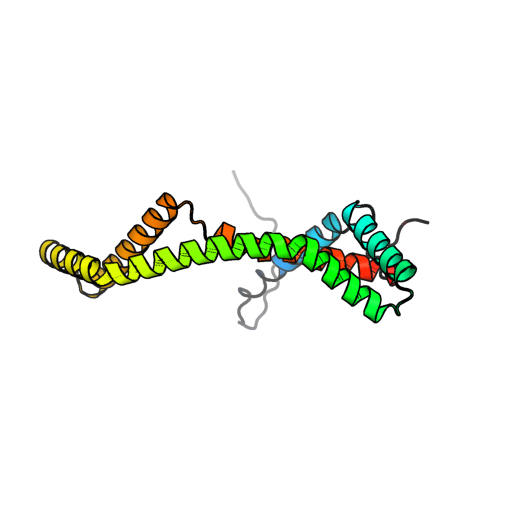A N 1
ATOM 668 C CA . PHE A 1 82 ? 6.215 -7.303 -4.009 1.00 87.62 82 PHE A CA 1
ATOM 669 C C . PHE A 1 82 ? 6.650 -7.276 -2.531 1.00 87.62 82 PHE A C 1
ATOM 671 O O . PHE A 1 82 ? 5.873 -7.742 -1.692 1.00 87.62 82 PHE A O 1
ATOM 678 N N . PRO A 1 83 ? 7.825 -6.725 -2.143 1.00 86.31 83 PRO A N 1
ATOM 679 C CA . PRO A 1 83 ? 8.238 -6.723 -0.734 1.00 86.31 83 PRO A CA 1
ATOM 680 C C . PRO A 1 83 ? 7.246 -5.952 0.140 1.00 86.31 83 PRO A C 1
ATOM 682 O O . PRO A 1 83 ? 6.985 -6.292 1.296 1.00 86.31 83 PRO A O 1
ATOM 685 N N . PHE A 1 84 ? 6.646 -4.925 -0.444 1.00 86.25 84 PHE A N 1
ATOM 686 C CA . PHE A 1 84 ? 5.695 -4.073 0.226 1.00 86.25 84 PHE A CA 1
ATOM 687 C C . PHE A 1 84 ? 4.314 -4.719 0.370 1.00 86.25 84 PHE A C 1
ATOM 689 O O . PHE A 1 84 ? 3.669 -4.565 1.406 1.00 86.25 84 PHE A O 1
ATOM 696 N N . TYR A 1 85 ? 3.895 -5.515 -0.613 1.00 87.50 85 TYR A N 1
ATOM 697 C CA . TYR A 1 85 ? 2.703 -6.350 -0.542 1.00 87.50 85 TYR A CA 1
ATOM 698 C C . TYR A 1 85 ? 2.849 -7.421 0.541 1.00 87.50 85 TYR A C 1
ATOM 700 O O . TYR A 1 85 ? 1.956 -7.580 1.367 1.00 87.50 85 TYR A O 1
ATOM 708 N N . VAL A 1 86 ? 4.014 -8.071 0.635 1.00 89.00 86 VAL A N 1
ATOM 709 C CA . VAL A 1 86 ? 4.309 -9.020 1.723 1.00 89.00 86 VAL A CA 1
ATOM 710 C C . VAL A 1 86 ? 4.198 -8.342 3.094 1.00 89.00 86 VAL A C 1
ATOM 712 O O . VAL A 1 86 ? 3.640 -8.915 4.031 1.00 89.00 86 VAL A O 1
ATOM 715 N N . TYR A 1 87 ? 4.695 -7.110 3.235 1.00 87.12 87 TYR A N 1
ATOM 716 C CA . TYR A 1 87 ? 4.545 -6.348 4.477 1.00 87.12 87 TYR A CA 1
ATOM 717 C C . TYR A 1 87 ? 3.078 -5.989 4.773 1.00 87.12 87 TYR A C 1
ATOM 719 O O . TYR A 1 87 ? 2.626 -6.116 5.914 1.00 87.12 87 TYR A O 1
ATOM 727 N N . ALA A 1 88 ? 2.327 -5.574 3.751 1.00 87.69 88 ALA A N 1
ATOM 728 C CA . ALA A 1 88 ? 0.910 -5.249 3.861 1.00 87.69 88 ALA A CA 1
ATOM 729 C C . ALA A 1 88 ? 0.075 -6.467 4.292 1.00 87.69 88 ALA A C 1
ATOM 731 O O . ALA A 1 88 ? -0.683 -6.364 5.256 1.00 87.69 88 ALA A O 1
ATOM 732 N N . GLU A 1 89 ? 0.281 -7.626 3.664 1.00 88.31 89 GLU A N 1
ATOM 733 C CA . GLU A 1 89 ? -0.405 -8.884 3.987 1.00 88.31 89 GLU A CA 1
ATOM 734 C C . GLU A 1 89 ? -0.115 -9.354 5.415 1.00 88.31 89 GLU A C 1
ATOM 736 O O . GLU A 1 89 ? -1.023 -9.747 6.145 1.00 88.31 89 GLU A O 1
ATOM 741 N N . ARG A 1 90 ? 1.133 -9.231 5.886 1.00 87.12 90 ARG A N 1
ATOM 742 C CA . ARG A 1 90 ? 1.476 -9.553 7.284 1.00 87.12 90 ARG A CA 1
ATOM 743 C C . ARG A 1 90 ? 0.696 -8.697 8.279 1.00 87.12 90 ARG A C 1
ATOM 745 O O . ARG A 1 90 ? 0.244 -9.201 9.306 1.00 87.12 90 ARG A O 1
ATOM 752 N N . ASN A 1 91 ? 0.540 -7.405 7.999 1.00 86.75 91 ASN A N 1
ATOM 753 C CA . ASN A 1 91 ? -0.254 -6.518 8.848 1.00 86.75 91 ASN A CA 1
ATOM 754 C C . ASN A 1 91 ? -1.749 -6.831 8.740 1.00 86.75 91 ASN A C 1
ATOM 756 O O . ASN A 1 91 ? -2.448 -6.813 9.753 1.00 86.75 91 ASN A O 1
ATOM 760 N N . HIS A 1 92 ? -2.224 -7.162 7.541 1.00 87.75 92 HIS A N 1
ATOM 761 C CA . HIS A 1 92 ? -3.607 -7.550 7.305 1.00 87.75 92 HIS A CA 1
ATOM 762 C C . HIS A 1 92 ? -3.976 -8.819 8.085 1.00 87.75 92 HIS A C 1
ATOM 764 O O . HIS A 1 92 ? -4.985 -8.833 8.787 1.00 87.75 92 HIS A O 1
ATOM 770 N N . ALA A 1 93 ? -3.106 -9.832 8.082 1.00 88.50 93 ALA A N 1
ATOM 771 C CA . ALA A 1 93 ? -3.284 -11.056 8.858 1.00 88.50 93 ALA A CA 1
ATOM 772 C C . ALA A 1 93 ? -3.394 -10.784 10.370 1.00 88.50 93 ALA A C 1
ATOM 774 O O . ALA A 1 93 ? -4.261 -11.348 11.039 1.00 88.50 93 ALA A O 1
ATOM 775 N N . LYS A 1 94 ? -2.576 -9.873 10.918 1.00 87.31 94 LYS A N 1
ATOM 776 C CA . LYS A 1 94 ? -2.674 -9.467 12.333 1.00 87.31 94 LYS A CA 1
ATOM 777 C C . LYS A 1 94 ? -4.006 -8.785 12.645 1.00 87.31 94 LYS A C 1
ATOM 779 O O . LYS A 1 94 ? -4.635 -9.090 13.655 1.00 87.31 94 LYS A O 1
ATOM 784 N N . VAL A 1 95 ? -4.452 -7.878 11.775 1.00 87.31 95 VAL A N 1
ATOM 785 C CA . VAL A 1 95 ? -5.749 -7.198 11.926 1.00 87.31 95 VAL A CA 1
ATOM 786 C C . VAL A 1 95 ? -6.898 -8.203 11.847 1.00 87.31 95 VAL A C 1
ATOM 788 O O . VAL A 1 95 ? -7.824 -8.134 12.655 1.00 87.31 95 VAL A O 1
ATOM 791 N N . PHE A 1 96 ? -6.822 -9.161 10.924 1.00 88.56 96 PHE A N 1
ATOM 792 C CA . PHE A 1 96 ? -7.823 -10.209 10.755 1.00 88.56 96 PHE A CA 1
ATOM 793 C C . PHE A 1 96 ? -7.917 -11.123 11.982 1.00 88.56 96 PHE A C 1
ATOM 795 O O . PHE A 1 96 ? -9.016 -11.409 12.453 1.00 88.56 96 PHE A O 1
ATOM 802 N N . HIS A 1 97 ? -6.780 -11.502 12.569 1.00 89.56 97 HIS A N 1
ATOM 803 C CA . HIS A 1 97 ? -6.751 -12.259 13.821 1.00 89.56 97 HIS A CA 1
ATOM 804 C C . HIS A 1 97 ? -7.462 -11.507 14.957 1.00 89.56 97 HIS A C 1
ATOM 806 O O . HIS A 1 97 ? -8.346 -12.052 15.615 1.00 89.56 97 HIS A O 1
ATOM 812 N N . ILE A 1 98 ? -7.142 -10.222 15.146 1.00 86.94 98 ILE A N 1
ATOM 813 C CA . ILE A 1 98 ? -7.766 -9.382 16.182 1.00 86.94 98 ILE A CA 1
ATOM 814 C C . ILE A 1 98 ? -9.268 -9.224 15.943 1.00 86.94 98 ILE A C 1
ATOM 816 O O . ILE A 1 98 ? -10.054 -9.208 16.892 1.00 86.94 98 ILE A O 1
ATOM 820 N N . PHE A 1 99 ? -9.679 -9.099 14.682 1.00 87.31 99 PHE A N 1
ATOM 821 C CA . PHE A 1 99 ? -11.087 -9.031 14.317 1.00 87.31 99 PHE A CA 1
ATOM 822 C C . PHE A 1 99 ? -11.833 -10.304 14.743 1.00 87.31 99 PHE A C 1
ATOM 824 O O . PHE A 1 99 ? -12.877 -10.203 15.391 1.00 87.31 99 PHE A O 1
ATOM 831 N N . ILE A 1 100 ? -11.264 -11.483 14.471 1.00 88.12 100 ILE A N 1
ATOM 832 C CA . ILE A 1 100 ? -11.823 -12.769 14.909 1.00 88.12 100 ILE A CA 1
ATOM 833 C C . ILE A 1 100 ? -11.894 -12.848 16.440 1.00 88.12 100 ILE A C 1
ATOM 835 O O . ILE A 1 100 ? -12.922 -13.256 16.983 1.00 88.12 100 ILE A O 1
ATOM 839 N N . ASP A 1 101 ? -10.852 -12.425 17.156 1.00 86.69 101 ASP A N 1
ATOM 840 C CA . ASP A 1 101 ? -10.837 -12.447 18.626 1.00 86.69 101 ASP A CA 1
ATOM 841 C C . ASP A 1 101 ? -11.902 -11.525 19.236 1.00 86.69 101 ASP A C 1
ATOM 843 O O . ASP A 1 101 ? -12.586 -11.883 20.204 1.00 86.69 101 ASP A O 1
ATOM 847 N N . CYS A 1 102 ? -12.101 -10.347 18.640 1.00 84.94 102 CYS A N 1
ATOM 848 C CA . CYS A 1 102 ? -13.168 -9.430 19.032 1.00 84.94 102 CYS A CA 1
ATOM 849 C C . CYS A 1 102 ? -14.552 -10.033 18.752 1.00 84.94 102 CYS A C 1
ATOM 851 O O . CYS A 1 102 ? -15.459 -9.897 19.576 1.00 84.94 102 CYS A O 1
ATOM 853 N N . GLN A 1 103 ? -14.720 -10.738 17.629 1.00 85.56 103 GLN A N 1
ATOM 854 C CA . GLN A 1 103 ? -15.973 -11.411 17.291 1.00 85.56 103 GLN A CA 1
ATOM 855 C C . GLN A 1 103 ? -16.292 -12.539 18.283 1.00 85.56 103 GLN A C 1
ATOM 857 O O . GLN A 1 103 ? -17.408 -12.603 18.794 1.00 85.56 103 GLN A O 1
ATOM 862 N N . LYS A 1 104 ? -15.301 -13.358 18.654 1.00 87.12 104 LYS A N 1
ATOM 863 C CA . LYS A 1 104 ? -15.448 -14.392 19.696 1.00 87.12 104 LYS A CA 1
ATOM 864 C C . LYS A 1 104 ? -15.808 -13.810 21.064 1.00 87.12 104 LYS A C 1
ATOM 866 O O . LYS A 1 104 ? -16.554 -14.426 21.817 1.00 87.12 104 LYS A O 1
ATOM 871 N N . SER A 1 105 ? -15.317 -12.610 21.372 1.00 82.19 105 SER A N 1
ATOM 872 C CA . SER A 1 105 ? -15.580 -11.911 22.641 1.00 82.19 105 SER A CA 1
ATOM 873 C C . SER A 1 105 ? -16.875 -11.085 22.638 1.00 82.19 105 SER A C 1
ATOM 875 O O . SER A 1 105 ? -17.270 -10.539 23.670 1.00 82.19 105 SER A O 1
ATOM 877 N N . THR A 1 106 ? -17.558 -10.986 21.495 1.00 83.44 106 THR A N 1
ATOM 878 C CA . THR A 1 106 ? -18.808 -10.232 21.335 1.00 83.44 106 THR A CA 1
ATOM 879 C C . THR A 1 106 ? -19.946 -10.687 22.263 1.00 83.44 106 THR A C 1
ATOM 881 O O . THR A 1 106 ? -20.550 -9.799 22.862 1.00 83.44 106 THR A O 1
ATOM 884 N N . PRO A 1 107 ? -20.242 -11.990 22.472 1.00 85.69 107 PRO A N 1
ATOM 885 C CA . PRO A 1 107 ? -21.323 -12.399 23.380 1.00 85.69 107 PRO A CA 1
ATOM 886 C C . PRO A 1 107 ? -21.089 -11.939 24.826 1.00 85.69 107 PRO A C 1
ATOM 888 O O . PRO A 1 107 ? -22.001 -11.433 25.474 1.00 85.69 107 PRO A O 1
ATOM 891 N N . ILE A 1 108 ? -19.842 -12.008 25.303 1.00 85.25 108 ILE A N 1
ATOM 892 C CA . ILE A 1 108 ? -19.458 -11.527 26.640 1.00 85.25 108 ILE A CA 1
ATOM 893 C C . ILE A 1 108 ? -19.646 -10.004 26.732 1.00 85.25 108 ILE A C 1
ATOM 895 O O . ILE A 1 108 ? -20.046 -9.472 27.767 1.00 85.25 108 ILE A O 1
ATOM 899 N N . LEU A 1 109 ? -19.355 -9.283 25.645 1.00 82.31 109 LEU A N 1
ATOM 900 C CA . LEU A 1 109 ? -19.533 -7.837 25.580 1.00 82.31 109 LEU A CA 1
ATOM 901 C C . LEU A 1 109 ? -21.016 -7.440 25.571 1.00 82.31 109 LEU A C 1
ATOM 903 O O . LEU A 1 109 ? -21.373 -6.469 26.231 1.00 82.31 109 LEU A O 1
ATOM 907 N N . ILE A 1 110 ? -21.866 -8.196 24.869 1.00 84.94 110 ILE A N 1
ATOM 908 C CA . ILE A 1 110 ? -23.324 -8.003 24.855 1.00 84.94 110 ILE A CA 1
ATOM 909 C C . ILE A 1 110 ? -23.883 -8.182 26.265 1.00 84.94 110 ILE A C 1
ATOM 911 O O . ILE A 1 110 ? -24.531 -7.270 26.764 1.00 84.94 110 ILE A O 1
ATOM 915 N N . GLN A 1 111 ? -23.525 -9.270 26.953 1.00 85.75 111 GLN A N 1
ATOM 916 C CA . GLN A 1 111 ? -23.983 -9.535 28.320 1.00 85.75 111 GLN A CA 1
ATOM 917 C C . GLN A 1 111 ? -23.591 -8.408 29.295 1.00 85.75 111 GLN A C 1
ATOM 919 O O . GLN A 1 111 ? -24.401 -7.959 30.105 1.00 85.75 111 GLN A O 1
ATOM 924 N N . LYS A 1 112 ? -22.358 -7.892 29.194 1.00 83.31 112 LYS A N 1
ATOM 925 C CA . LYS A 1 112 ? -21.903 -6.743 29.999 1.00 83.31 112 LYS A CA 1
ATOM 926 C C . LYS A 1 112 ? -22.671 -5.462 29.673 1.00 83.31 112 LYS A C 1
ATOM 928 O O . LYS A 1 112 ? -22.927 -4.651 30.563 1.00 83.31 112 LYS A O 1
ATOM 933 N N . VAL A 1 113 ? -23.018 -5.260 28.402 1.00 82.88 113 VAL A N 1
ATOM 934 C CA . VAL A 1 113 ? -23.799 -4.099 27.969 1.00 82.88 113 VAL A CA 1
ATOM 935 C C . VAL A 1 113 ? -25.237 -4.200 28.469 1.00 82.88 113 VAL A C 1
ATOM 937 O O . VAL A 1 113 ? -25.707 -3.221 29.033 1.00 82.88 113 VAL A O 1
ATOM 940 N N . GLU A 1 114 ? -25.887 -5.357 28.363 1.00 82.19 114 GLU A N 1
ATOM 941 C CA . GLU A 1 114 ? -27.253 -5.594 28.861 1.00 82.19 114 GLU A CA 1
ATOM 942 C C . GLU A 1 114 ? -27.373 -5.344 30.369 1.00 82.19 114 GLU A C 1
ATOM 944 O O . GLU A 1 114 ? -28.298 -4.672 30.832 1.00 82.19 114 GLU A O 1
ATOM 949 N N . GLN A 1 115 ? -26.380 -5.793 31.142 1.00 82.25 115 GLN A N 1
ATOM 950 C CA . GLN A 1 115 ? -26.286 -5.459 32.563 1.00 82.25 115 GLN A CA 1
ATOM 951 C C . GLN A 1 115 ? -26.177 -3.940 32.759 1.00 82.25 115 GLN A C 1
ATOM 953 O O . GLN A 1 115 ? -26.922 -3.355 33.540 1.00 82.25 115 GLN A O 1
ATOM 958 N N . SER A 1 116 ? -25.297 -3.265 32.015 1.00 76.19 116 SER A N 1
ATOM 959 C CA . SER A 1 116 ? -25.117 -1.811 32.136 1.00 76.19 116 SER A CA 1
ATOM 960 C C . SER A 1 116 ? -26.334 -0.986 31.693 1.00 76.19 116 SER A C 1
ATOM 962 O O . SER A 1 116 ? -26.583 0.078 32.259 1.00 76.19 116 SER A O 1
ATOM 964 N N . THR A 1 117 ? -27.108 -1.457 30.712 1.00 77.75 117 THR A N 1
ATOM 965 C CA . THR A 1 117 ? -28.329 -0.790 30.238 1.00 77.75 117 THR A CA 1
ATOM 966 C C . THR A 1 117 ? -29.460 -0.933 31.242 1.00 77.75 117 THR A C 1
ATOM 968 O O . THR A 1 117 ? -30.206 0.026 31.418 1.00 77.75 117 THR A O 1
ATOM 971 N N . PHE A 1 118 ? -29.527 -2.063 31.958 1.00 75.31 118 PHE A N 1
ATOM 972 C CA . PHE A 1 118 ? -30.447 -2.247 33.080 1.00 75.31 118 PHE A CA 1
ATOM 973 C C . PHE A 1 118 ? -30.175 -1.232 34.201 1.00 75.31 118 PHE A C 1
ATOM 975 O O . PHE A 1 118 ? -31.089 -0.537 34.636 1.00 75.31 118 PHE A O 1
ATOM 982 N N . TYR A 1 119 ? -28.911 -1.055 34.605 1.00 74.19 119 TYR A N 1
ATOM 983 C CA . TYR A 1 119 ? -28.551 -0.074 35.641 1.00 74.19 119 TYR A CA 1
ATOM 984 C C . TYR A 1 119 ? -28.742 1.383 35.209 1.00 74.19 119 TYR A C 1
ATOM 986 O O . TYR A 1 119 ? -28.972 2.251 36.047 1.00 74.19 119 TYR A O 1
ATOM 994 N N . ARG A 1 120 ? -28.600 1.673 33.914 1.00 76.62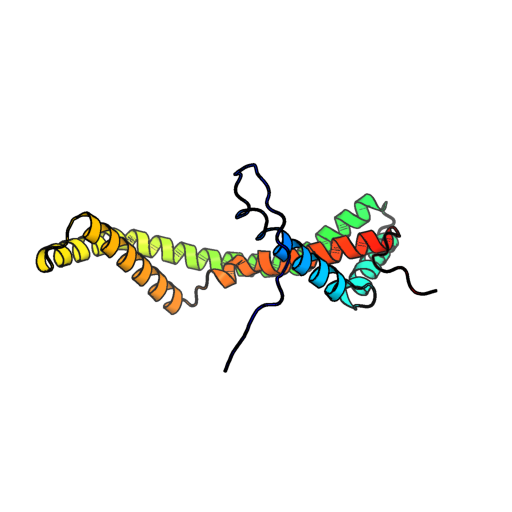 120 ARG A N 1
ATOM 995 C CA . ARG A 1 120 ? -28.574 3.044 33.390 1.00 76.62 120 ARG A CA 1
ATOM 996 C C . ARG A 1 120 ? -29.883 3.464 32.707 1.00 76.62 120 ARG A C 1
ATOM 998 O O . ARG A 1 120 ? -29.945 4.589 32.223 1.00 76.62 120 ARG A O 1
ATOM 1005 N N . GLN A 1 121 ? -30.895 2.588 32.674 1.00 79.25 121 GLN A N 1
ATOM 1006 C CA . GLN A 1 121 ? -32.202 2.812 32.033 1.00 79.25 121 GLN A CA 1
ATOM 1007 C C . GLN A 1 121 ? -32.065 3.412 30.622 1.00 79.25 121 GLN A C 1
ATOM 1009 O O . GLN A 1 121 ? -32.673 4.429 30.291 1.00 79.25 121 GLN A O 1
ATOM 1014 N N . LEU A 1 122 ? -31.193 2.824 29.796 1.00 75.44 122 LEU A N 1
ATOM 1015 C CA . LEU A 1 122 ? -31.030 3.275 28.413 1.00 75.44 122 LEU A CA 1
ATOM 1016 C C . LEU A 1 122 ? -32.182 2.773 27.545 1.00 75.44 122 LEU A C 1
ATOM 1018 O O . LEU A 1 122 ? -32.536 1.602 27.609 1.00 75.44 122 LEU A O 1
ATOM 1022 N N . ASP A 1 123 ? -32.665 3.648 26.666 1.00 83.50 123 ASP A N 1
ATOM 1023 C CA . ASP A 1 123 ? -33.530 3.281 25.544 1.00 83.50 123 ASP A CA 1
ATOM 1024 C C . ASP A 1 123 ? -32.840 2.276 24.595 1.00 83.50 123 ASP A C 1
ATOM 1026 O O . ASP A 1 123 ? -31.611 2.288 24.436 1.00 83.50 123 ASP A O 1
ATOM 1030 N N . ASP A 1 124 ? -33.622 1.441 23.909 1.00 81.94 124 ASP A N 1
ATOM 1031 C CA . ASP A 1 124 ? -33.128 0.354 23.050 1.00 81.94 124 ASP A CA 1
ATOM 1032 C C . ASP A 1 124 ? -32.241 0.863 21.902 1.00 81.94 124 ASP A C 1
ATOM 1034 O O . ASP A 1 124 ? -31.249 0.229 21.515 1.00 81.94 124 ASP A O 1
ATOM 1038 N N . ALA A 1 125 ? -32.553 2.042 21.353 1.00 85.31 125 ALA A N 1
ATOM 1039 C CA . ALA A 1 125 ? -31.729 2.669 20.323 1.00 85.31 125 ALA A CA 1
ATOM 1040 C C . ALA A 1 125 ? -30.374 3.131 20.886 1.00 85.31 125 ALA A C 1
ATOM 1042 O O . ALA A 1 125 ? -29.324 2.968 20.246 1.00 85.31 125 ALA A O 1
ATOM 1043 N N . ALA A 1 126 ? -30.376 3.664 22.110 1.00 84.94 126 ALA A N 1
ATOM 1044 C CA . ALA A 1 126 ? -29.170 4.096 22.802 1.00 84.94 126 ALA A CA 1
ATOM 1045 C C . ALA A 1 126 ? -28.293 2.900 23.217 1.00 84.94 126 ALA A C 1
ATOM 1047 O O . ALA A 1 126 ? -27.066 2.981 23.103 1.00 84.94 126 ALA A O 1
ATOM 1048 N N . ALA A 1 127 ? -28.899 1.774 23.609 1.00 83.69 127 ALA A N 1
ATOM 1049 C CA . ALA A 1 127 ? -28.211 0.525 23.934 1.00 83.69 127 ALA A CA 1
ATOM 1050 C C . ALA A 1 127 ? -27.423 -0.034 22.735 1.00 83.69 127 ALA A C 1
ATOM 1052 O O . ALA A 1 127 ? -26.228 -0.329 22.850 1.00 83.69 127 ALA A O 1
ATOM 1053 N N . LYS A 1 128 ? -28.037 -0.082 21.543 1.00 86.12 128 LYS A N 1
ATOM 1054 C CA . LYS A 1 128 ? -27.368 -0.519 20.298 1.00 86.12 128 LYS A CA 1
ATOM 1055 C C . LYS A 1 128 ? -26.186 0.380 19.930 1.00 86.12 128 LYS A C 1
ATOM 1057 O O . LYS A 1 128 ? -25.116 -0.103 19.545 1.00 86.12 128 LYS A O 1
ATOM 1062 N N . LEU A 1 129 ? -26.352 1.697 20.068 1.00 88.31 129 LEU A N 1
ATOM 1063 C CA . LEU A 1 129 ? -25.278 2.656 19.811 1.00 88.31 129 LEU A CA 1
ATOM 1064 C C . LEU A 1 129 ? -24.134 2.512 20.824 1.00 88.31 129 LEU A C 1
ATOM 1066 O O . LEU A 1 129 ? -22.961 2.608 20.449 1.00 88.31 129 LEU A O 1
ATOM 1070 N N . TYR A 1 130 ? -24.461 2.265 22.092 1.00 87.12 130 TYR A N 1
ATOM 1071 C CA . TYR A 1 130 ? -23.485 2.024 23.147 1.00 87.12 130 TYR A CA 1
ATOM 1072 C C . TYR A 1 130 ? -22.682 0.745 22.886 1.00 87.12 130 TYR A C 1
ATOM 1074 O O . TYR A 1 130 ? -21.451 0.805 22.881 1.00 87.12 130 TYR A O 1
ATOM 1082 N N . LEU A 1 131 ? -23.341 -0.364 22.532 1.00 87.69 131 LEU A N 1
ATOM 1083 C CA . LEU A 1 131 ? -22.677 -1.613 22.149 1.00 87.69 131 LEU A CA 1
ATOM 1084 C C . LEU A 1 131 ? -21.701 -1.404 20.981 1.00 87.69 131 LEU A C 1
ATOM 1086 O O . LEU A 1 131 ? -20.542 -1.807 21.068 1.00 87.69 131 LEU A O 1
ATOM 1090 N N . LYS A 1 132 ? -22.125 -0.699 19.921 1.00 88.31 132 LYS A N 1
ATOM 1091 C CA . LYS A 1 132 ? -21.269 -0.382 18.761 1.00 88.31 132 LYS A CA 1
ATOM 1092 C C . LYS A 1 132 ? -20.054 0.473 19.137 1.00 88.31 132 LYS A C 1
ATOM 1094 O O . LYS A 1 132 ? -18.974 0.317 18.569 1.00 88.31 132 LYS A O 1
ATOM 1099 N N . ARG A 1 133 ? -20.211 1.403 20.083 1.00 89.50 133 ARG A N 1
ATOM 1100 C CA . ARG A 1 133 ? -19.101 2.227 20.588 1.00 89.50 133 ARG A CA 1
ATOM 1101 C C . ARG A 1 133 ? -18.135 1.401 21.433 1.00 89.50 133 ARG A C 1
ATOM 1103 O O . ARG A 1 133 ? -16.926 1.561 21.276 1.00 89.50 133 ARG A O 1
ATOM 1110 N N . MET A 1 134 ? -18.650 0.527 22.294 1.00 87.31 134 MET A N 1
ATOM 1111 C CA . MET A 1 134 ? -17.838 -0.332 23.156 1.00 87.31 134 MET A CA 1
ATOM 1112 C C . MET A 1 134 ? -17.057 -1.366 22.346 1.00 87.31 134 MET A C 1
ATOM 1114 O O . MET A 1 134 ? -15.850 -1.484 22.542 1.00 87.31 134 MET A O 1
ATOM 1118 N N . SER A 1 135 ? -17.687 -2.032 21.375 1.00 86.56 135 SER A N 1
ATOM 1119 C CA . SER A 1 135 ? -16.996 -2.980 20.491 1.00 86.56 135 SER A CA 1
ATOM 1120 C C . SER A 1 135 ? -15.896 -2.299 19.675 1.00 86.56 135 SER A C 1
ATOM 1122 O O . SER A 1 135 ? -14.776 -2.802 19.602 1.00 86.56 135 SER A O 1
ATOM 1124 N N . ARG A 1 136 ? -16.161 -1.093 19.150 1.00 88.81 136 ARG A N 1
ATOM 1125 C CA . ARG A 1 136 ? -15.146 -0.289 18.457 1.00 88.81 136 ARG A CA 1
ATOM 1126 C C . ARG A 1 136 ? -13.987 0.098 19.375 1.00 88.81 136 ARG A C 1
ATOM 1128 O O . ARG A 1 136 ? -12.844 0.068 18.932 1.00 88.81 136 ARG A O 1
ATOM 1135 N N . ARG A 1 137 ? -14.257 0.471 20.630 1.00 89.25 137 ARG A N 1
ATOM 1136 C CA . ARG A 1 137 ? -13.203 0.791 21.607 1.00 89.25 137 ARG A CA 1
ATOM 1137 C C . ARG A 1 137 ? -12.331 -0.424 21.898 1.00 89.25 137 ARG A C 1
ATOM 1139 O O . ARG A 1 137 ? -11.120 -0.302 21.792 1.00 89.25 137 ARG A O 1
ATOM 1146 N N . VAL A 1 138 ? -12.936 -1.578 22.184 1.00 87.94 138 VAL A N 1
ATOM 1147 C CA . VAL A 1 138 ? -12.203 -2.831 22.429 1.00 87.94 138 VAL A CA 1
ATOM 1148 C C . VAL A 1 138 ? -11.318 -3.179 21.234 1.00 87.94 138 VAL A C 1
ATOM 1150 O O . VAL A 1 138 ? -10.133 -3.435 21.417 1.00 87.94 138 VAL A O 1
ATOM 1153 N N . PHE A 1 139 ? -11.851 -3.098 20.012 1.00 87.69 139 PHE A N 1
ATOM 1154 C CA . PHE A 1 139 ? -11.068 -3.326 18.798 1.00 87.69 139 PHE A CA 1
ATOM 1155 C C . PHE A 1 139 ? -9.873 -2.370 18.692 1.00 87.69 139 PHE A C 1
ATOM 1157 O O . PHE A 1 139 ? -8.746 -2.814 18.500 1.00 87.69 139 PHE A O 1
ATOM 1164 N N . LEU A 1 140 ? -10.088 -1.062 18.873 1.00 87.38 140 LEU A N 1
ATOM 1165 C CA . LEU A 1 140 ? -9.019 -0.066 18.768 1.00 87.38 140 LEU A CA 1
ATOM 1166 C C . LEU A 1 140 ? -7.941 -0.240 19.845 1.00 87.38 140 LEU A C 1
ATOM 1168 O O . LEU A 1 140 ? -6.760 -0.161 19.523 1.00 87.38 140 LEU A O 1
ATOM 1172 N N . THR A 1 141 ? -8.323 -0.511 21.094 1.00 88.31 141 THR A N 1
ATOM 1173 C CA . THR A 1 141 ? -7.370 -0.742 22.188 1.00 88.31 141 THR A CA 1
ATOM 1174 C C . THR A 1 141 ? -6.557 -2.017 21.959 1.00 88.31 141 THR A C 1
ATOM 1176 O O . THR A 1 141 ? -5.343 -2.014 22.156 1.00 88.31 141 THR A O 1
ATOM 1179 N N . THR A 1 142 ? -7.187 -3.090 21.472 1.00 85.31 142 THR A N 1
ATOM 1180 C CA . THR A 1 142 ? -6.482 -4.329 21.108 1.00 85.31 142 THR A CA 1
ATOM 1181 C C . THR A 1 142 ? -5.559 -4.119 19.906 1.00 85.31 142 THR A C 1
ATOM 1183 O O . THR A 1 142 ? -4.430 -4.605 19.907 1.00 85.31 142 THR A O 1
ATOM 1186 N N . CYS A 1 143 ? -5.980 -3.342 18.903 1.00 84.81 143 CYS A N 1
ATOM 1187 C CA . CYS A 1 143 ? -5.122 -2.968 17.778 1.00 84.81 143 CYS A CA 1
ATOM 1188 C C . CYS A 1 143 ? -3.908 -2.142 18.219 1.00 84.81 143 CYS A C 1
ATOM 1190 O O . CYS A 1 143 ? -2.809 -2.413 17.747 1.00 84.81 143 CYS A O 1
ATOM 1192 N N . GLN A 1 144 ? -4.083 -1.183 19.134 1.00 86.31 144 GLN A N 1
ATOM 1193 C CA . GLN A 1 144 ? -2.983 -0.386 19.689 1.00 86.31 144 GLN A CA 1
ATOM 1194 C C . GLN A 1 144 ? -1.991 -1.250 20.470 1.00 86.31 144 GLN A C 1
ATOM 1196 O O . GLN A 1 144 ? -0.790 -1.090 20.299 1.00 86.31 144 GLN A O 1
ATOM 1201 N N . LYS A 1 145 ? -2.481 -2.207 21.270 1.00 86.44 145 LYS A N 1
ATOM 1202 C CA . LYS A 1 145 ? -1.626 -3.137 22.024 1.00 86.44 145 LYS A CA 1
ATOM 1203 C C . LYS A 1 145 ? -0.778 -4.042 21.118 1.00 86.44 145 LYS A C 1
ATOM 1205 O O . LYS A 1 145 ? 0.297 -4.461 21.524 1.00 86.44 145 LYS A O 1
ATOM 1210 N N . ASN A 1 146 ? -1.264 -4.336 19.912 1.00 82.44 146 ASN A N 1
ATOM 1211 C CA . ASN A 1 146 ? -0.605 -5.215 18.944 1.00 82.44 146 ASN A CA 1
ATOM 1212 C C . ASN A 1 146 ? 0.086 -4.448 17.792 1.00 82.44 146 ASN A C 1
ATOM 1214 O O . ASN A 1 146 ? 0.393 -5.056 16.764 1.00 82.44 146 ASN A O 1
ATOM 1218 N N . ASP A 1 147 ? 0.271 -3.124 17.909 1.00 81.19 147 ASP A N 1
ATOM 1219 C CA . ASP A 1 147 ? 0.868 -2.247 16.880 1.00 81.19 147 ASP A CA 1
ATOM 1220 C C . ASP A 1 147 ? 0.215 -2.347 15.485 1.00 81.19 147 ASP A C 1
ATOM 1222 O O . ASP A 1 147 ? 0.834 -2.117 14.435 1.00 81.19 147 ASP A O 1
ATOM 1226 N N . CYS A 1 148 ? -1.069 -2.697 15.453 1.00 77.12 148 CYS A N 1
ATOM 1227 C CA . CYS A 1 148 ? -1.826 -2.917 14.231 1.00 77.12 148 CYS A CA 1
ATOM 1228 C C . CYS A 1 148 ? -2.450 -1.602 13.755 1.00 77.12 148 CYS A C 1
ATOM 1230 O O . CYS A 1 148 ? -3.467 -1.154 14.284 1.00 77.12 148 CYS A O 1
ATOM 1232 N N . HIS A 1 149 ? -1.866 -0.992 12.720 1.00 76.19 149 HIS A N 1
ATOM 1233 C CA . HIS A 1 149 ? -2.442 0.183 12.065 1.00 76.19 149 HIS A CA 1
ATOM 1234 C C . HIS A 1 149 ? -3.018 -0.188 10.693 1.00 76.19 149 HIS A C 1
ATOM 1236 O O . HIS A 1 149 ? -2.262 -0.646 9.833 1.00 76.19 149 HIS A O 1
ATOM 1242 N N . PRO A 1 150 ? -4.307 0.087 10.418 1.00 66.06 150 PRO A N 1
ATOM 1243 C CA . PRO A 1 150 ? -4.903 -0.176 9.104 1.00 66.06 150 PRO A CA 1
ATOM 1244 C C . PRO A 1 150 ? -4.205 0.616 7.985 1.00 66.06 150 PRO A C 1
ATOM 1246 O O . PRO A 1 150 ? -4.101 0.145 6.859 1.00 66.06 150 PRO A O 1
ATOM 1249 N N . LEU A 1 151 ? -3.624 1.771 8.320 1.00 67.56 151 LEU A N 1
ATOM 1250 C CA . LEU A 1 151 ? -2.830 2.601 7.410 1.00 67.56 151 LEU A CA 1
ATOM 1251 C C . LEU A 1 151 ? -1.521 1.925 6.962 1.00 67.56 151 LEU A C 1
ATOM 1253 O O . LEU A 1 151 ? -1.096 2.106 5.825 1.00 67.56 151 LEU A O 1
ATOM 1257 N N . LYS A 1 152 ? -0.911 1.090 7.821 1.00 74.50 152 LYS A N 1
ATOM 1258 C CA . LYS A 1 152 ? 0.248 0.257 7.447 1.00 74.50 152 LYS A CA 1
ATOM 1259 C C . LYS A 1 152 ? -0.161 -0.897 6.523 1.00 74.50 152 LYS A C 1
ATOM 1261 O O . LYS A 1 152 ? 0.662 -1.374 5.750 1.00 74.50 152 LYS A O 1
ATOM 1266 N N . SER A 1 153 ? -1.424 -1.327 6.579 1.00 74.44 153 SER A N 1
ATOM 1267 C CA . SER A 1 153 ? -1.978 -2.348 5.680 1.00 74.44 153 SER A CA 1
ATOM 1268 C C . SER A 1 153 ? -2.283 -1.786 4.289 1.00 74.44 153 SER A C 1
ATOM 1270 O O . SER A 1 153 ? -2.097 -2.480 3.299 1.00 74.44 153 SER A O 1
ATOM 1272 N N . SER A 1 154 ? -2.709 -0.523 4.190 1.00 77.50 154 SER A N 1
ATOM 1273 C CA . SER A 1 154 ? -2.973 0.153 2.909 1.00 77.50 154 SER A CA 1
ATOM 1274 C C . SER A 1 154 ? -1.739 0.818 2.301 1.00 77.50 154 SER A C 1
ATOM 1276 O O . SER A 1 154 ? -1.856 1.550 1.317 1.00 77.50 154 SER A O 1
ATOM 1278 N N . ALA A 1 155 ? -0.562 0.605 2.891 1.00 77.06 155 ALA A N 1
ATOM 1279 C CA . ALA A 1 155 ? 0.664 1.257 2.469 1.00 77.06 155 ALA A CA 1
ATOM 1280 C C . ALA A 1 155 ? 0.935 0.963 0.981 1.00 77.06 155 ALA A C 1
ATOM 1282 O O . ALA A 1 155 ? 1.224 1.897 0.235 1.00 77.06 155 ALA A O 1
ATOM 1283 N N . ALA A 1 156 ? 0.696 -0.286 0.539 1.00 78.62 156 ALA A N 1
ATOM 1284 C CA . ALA A 1 156 ? 0.788 -0.755 -0.853 1.00 78.62 156 ALA A CA 1
ATOM 1285 C C . ALA A 1 156 ? 0.166 0.202 -1.870 1.00 78.62 156 ALA A C 1
ATOM 1287 O O . ALA A 1 156 ? 0.829 0.633 -2.814 1.00 78.62 156 ALA A O 1
ATOM 1288 N N . ALA A 1 157 ? -1.084 0.594 -1.635 1.00 79.94 157 ALA A N 1
ATOM 1289 C CA . ALA A 1 157 ? -1.813 1.475 -2.533 1.00 79.94 157 ALA A CA 1
ATOM 1290 C C . ALA A 1 157 ? -1.203 2.886 -2.591 1.00 79.94 157 ALA A C 1
ATOM 1292 O O . ALA A 1 157 ? -1.173 3.497 -3.657 1.00 79.94 157 ALA A O 1
ATOM 1293 N N . ILE A 1 158 ? -0.674 3.383 -1.468 1.00 84.25 158 ILE A N 1
ATOM 1294 C CA . ILE A 1 158 ? -0.094 4.729 -1.376 1.00 84.25 158 ILE A CA 1
ATOM 1295 C C . ILE A 1 158 ? 1.167 4.849 -2.237 1.00 84.25 158 ILE A C 1
ATOM 1297 O O . ILE A 1 158 ? 1.342 5.865 -2.896 1.00 84.25 158 ILE A O 1
ATOM 1301 N N . VAL A 1 159 ? 2.021 3.822 -2.276 1.00 81.81 159 VAL A N 1
ATOM 1302 C CA . VAL A 1 159 ? 3.249 3.837 -3.101 1.00 81.81 159 VAL A CA 1
ATOM 1303 C C . VAL A 1 159 ? 2.958 3.487 -4.561 1.00 81.81 159 VAL A C 1
ATOM 1305 O O . VAL A 1 159 ? 3.618 3.985 -5.473 1.00 81.81 159 VAL A O 1
ATOM 1308 N N . GLN A 1 160 ? 1.936 2.665 -4.804 1.00 85.00 160 GLN A N 1
ATOM 1309 C CA . GLN A 1 160 ? 1.578 2.226 -6.149 1.00 85.00 160 GLN A CA 1
ATOM 1310 C C . GLN A 1 160 ? 1.085 3.376 -7.040 1.00 85.00 160 GLN A C 1
ATOM 1312 O O . GLN A 1 160 ? 1.381 3.379 -8.237 1.00 85.00 160 GLN A O 1
ATOM 1317 N N . ILE A 1 161 ? 0.340 4.335 -6.476 1.00 86.56 161 ILE A N 1
ATOM 1318 C CA . ILE A 1 161 ? -0.249 5.449 -7.232 1.00 86.56 161 ILE A CA 1
ATOM 1319 C C . ILE A 1 161 ? 0.839 6.373 -7.822 1.00 86.56 161 ILE A C 1
ATOM 1321 O O . ILE A 1 161 ? 0.850 6.535 -9.044 1.00 86.56 161 ILE A O 1
ATOM 1325 N N . PRO A 1 162 ? 1.790 6.925 -7.037 1.00 84.19 162 PRO A N 1
ATOM 1326 C CA . PRO A 1 162 ? 2.883 7.738 -7.572 1.00 84.19 162 PRO A CA 1
ATOM 1327 C C . PRO A 1 162 ? 3.717 6.997 -8.615 1.00 84.19 162 PRO A C 1
ATOM 1329 O O . PRO A 1 162 ? 4.016 7.556 -9.663 1.00 84.19 162 PRO A O 1
ATOM 1332 N N . LEU A 1 163 ? 4.036 5.722 -8.369 1.00 85.62 163 LEU A N 1
ATOM 1333 C CA . LEU A 1 163 ? 4.844 4.915 -9.283 1.00 85.62 163 LEU A CA 1
ATOM 1334 C C . LEU A 1 163 ? 4.156 4.721 -10.640 1.00 85.62 163 LEU A C 1
ATOM 1336 O O . LEU A 1 163 ? 4.802 4.819 -11.683 1.00 85.62 163 LEU A O 1
ATOM 1340 N N . TRP A 1 164 ? 2.844 4.469 -10.642 1.00 87.00 164 TRP A N 1
ATOM 1341 C CA . TRP A 1 164 ? 2.074 4.329 -11.878 1.00 87.00 164 TRP A CA 1
ATOM 1342 C C . TRP A 1 164 ? 2.015 5.632 -12.676 1.00 87.00 164 TRP A C 1
ATOM 1344 O O . TRP A 1 164 ? 2.184 5.608 -13.899 1.00 87.00 164 TRP A O 1
ATOM 1354 N N . PHE A 1 165 ? 1.828 6.763 -11.992 1.00 87.06 165 PHE A N 1
ATOM 1355 C CA . PHE A 1 165 ? 1.884 8.063 -12.647 1.00 87.06 165 PHE A CA 1
ATOM 1356 C C . PHE A 1 165 ? 3.270 8.314 -13.239 1.00 87.06 165 PHE A C 1
ATOM 1358 O O . PHE A 1 165 ? 3.356 8.554 -14.442 1.00 87.06 165 PHE A O 1
ATOM 1365 N N . SER A 1 166 ? 4.351 8.140 -12.472 1.00 87.38 166 SER A N 1
ATOM 1366 C CA . SER A 1 166 ? 5.714 8.342 -12.978 1.00 87.38 166 SER A CA 1
ATOM 1367 C C . SER A 1 166 ? 6.014 7.504 -14.221 1.00 87.38 166 SER A C 1
ATOM 1369 O O . SER A 1 166 ? 6.565 8.014 -15.195 1.00 87.38 166 SER A O 1
ATOM 1371 N N . PHE A 1 167 ? 5.598 6.234 -14.222 1.00 88.06 167 PHE A N 1
ATOM 1372 C CA . PHE A 1 167 ? 5.759 5.339 -15.368 1.00 88.06 167 PHE A CA 1
ATOM 1373 C C . PHE A 1 167 ? 4.984 5.830 -16.600 1.00 88.06 167 PHE A C 1
ATOM 1375 O O . PHE A 1 167 ? 5.519 5.864 -17.707 1.00 88.06 167 PHE A O 1
ATOM 1382 N N . THR A 1 168 ? 3.742 6.278 -16.407 1.00 88.19 168 THR A N 1
ATOM 1383 C CA . THR A 1 168 ? 2.886 6.778 -17.495 1.00 88.19 168 THR A CA 1
ATOM 1384 C C . THR A 1 168 ? 3.418 8.083 -18.096 1.00 88.19 168 THR A C 1
ATOM 1386 O O . THR A 1 168 ? 3.408 8.242 -19.315 1.00 88.19 168 THR A O 1
ATOM 1389 N N . TYR A 1 169 ? 3.902 9.016 -17.270 1.00 86.06 169 TYR A N 1
ATOM 1390 C CA . TYR A 1 169 ? 4.497 10.272 -17.747 1.00 86.06 169 TYR A CA 1
ATOM 1391 C C . TYR A 1 169 ? 5.835 10.044 -18.458 1.00 86.06 169 TYR A C 1
ATOM 1393 O O . TYR A 1 169 ? 6.067 10.640 -19.507 1.00 86.06 169 TYR A O 1
ATOM 1401 N N . SER A 1 170 ? 6.666 9.123 -17.956 1.00 86.75 170 SER A N 1
ATOM 1402 C CA . SER A 1 170 ? 7.922 8.734 -18.615 1.00 86.75 170 SER A CA 1
ATOM 1403 C C . SER A 1 170 ? 7.678 8.188 -20.024 1.00 86.75 170 SER A C 1
ATOM 1405 O O . SER A 1 170 ? 8.342 8.598 -20.972 1.00 86.75 170 SER A O 1
ATOM 1407 N N . LEU A 1 171 ? 6.674 7.318 -20.181 1.00 87.19 171 LEU A N 1
ATOM 1408 C CA . LEU A 1 171 ? 6.268 6.788 -21.485 1.00 87.19 171 LEU A CA 1
ATOM 1409 C C . LEU A 1 171 ? 5.802 7.876 -22.449 1.00 87.19 171 LEU A C 1
ATOM 1411 O O . LEU A 1 171 ? 6.213 7.899 -23.603 1.00 87.19 171 LEU A O 1
ATOM 1415 N N . ARG A 1 172 ? 4.958 8.799 -21.976 1.00 85.88 172 ARG A N 1
ATOM 1416 C CA . ARG A 1 172 ? 4.479 9.922 -22.794 1.00 85.88 172 ARG A CA 1
ATOM 1417 C C . ARG A 1 172 ? 5.639 10.775 -23.296 1.00 85.88 172 ARG A C 1
ATOM 1419 O O . ARG A 1 172 ? 5.664 11.105 -24.478 1.00 85.88 172 ARG A O 1
ATOM 1426 N N . ASN A 1 173 ? 6.614 11.051 -22.431 1.00 83.56 173 ASN A N 1
ATOM 1427 C CA . ASN A 1 173 ? 7.810 11.794 -22.805 1.00 83.56 173 ASN A CA 1
ATOM 1428 C C . ASN A 1 173 ? 8.625 11.073 -23.898 1.00 83.56 173 ASN A C 1
ATOM 1430 O O . ASN A 1 173 ? 9.022 11.709 -24.870 1.00 83.56 173 ASN A O 1
ATOM 1434 N N . LEU A 1 174 ? 8.808 9.750 -23.792 1.00 81.69 174 LEU A N 1
ATOM 1435 C CA . LEU A 1 174 ? 9.488 8.943 -24.819 1.00 81.69 174 LEU A CA 1
ATOM 1436 C C . LEU A 1 174 ? 8.744 8.937 -26.162 1.00 81.69 174 LEU A C 1
ATOM 1438 O O . LEU A 1 174 ? 9.367 8.991 -27.216 1.00 81.69 174 LEU A O 1
ATOM 1442 N N . CYS A 1 175 ? 7.410 8.936 -26.139 1.00 83.06 175 CYS A N 1
ATOM 1443 C CA . CYS A 1 175 ? 6.585 9.034 -27.345 1.00 83.06 175 CYS A CA 1
ATOM 1444 C C . CYS A 1 175 ? 6.550 10.447 -27.964 1.00 83.06 175 CYS A C 1
ATOM 1446 O O . CYS A 1 175 ? 5.794 10.675 -28.905 1.00 83.06 175 CYS A O 1
ATOM 1448 N N . GLY A 1 176 ? 7.312 11.409 -27.433 1.00 77.38 176 GLY A N 1
ATOM 1449 C CA . GLY A 1 176 ? 7.328 12.791 -27.916 1.00 77.38 176 GLY A CA 1
ATOM 1450 C C . GLY A 1 176 ? 6.163 13.649 -27.414 1.00 77.38 176 GLY A C 1
ATOM 1451 O O . GLY A 1 176 ? 6.064 14.818 -27.785 1.00 77.38 176 GLY A O 1
ATOM 1452 N N . PHE A 1 177 ? 5.306 13.126 -26.528 1.00 71.12 177 PHE A N 1
ATOM 1453 C CA . PHE A 1 177 ? 4.334 13.934 -25.790 1.00 71.12 177 PHE A CA 1
ATOM 1454 C C . PHE A 1 177 ? 5.054 14.647 -24.642 1.00 71.12 177 PHE A C 1
ATOM 1456 O O . PHE A 1 177 ? 4.979 14.251 -23.478 1.00 71.12 177 PHE A O 1
ATOM 1463 N N . GLN A 1 178 ? 5.788 15.699 -24.995 1.00 64.12 178 GLN A N 1
ATOM 1464 C CA . GLN A 1 178 ? 6.475 16.561 -24.044 1.00 64.12 178 GLN A CA 1
ATOM 1465 C C . GLN A 1 178 ? 5.437 17.392 -23.279 1.00 64.12 178 GLN A C 1
ATOM 1467 O O . GLN A 1 178 ? 4.654 18.134 -23.869 1.00 64.12 178 GLN A O 1
ATOM 1472 N N . THR A 1 179 ? 5.418 17.289 -21.949 1.00 55.81 179 THR A N 1
ATOM 1473 C CA . THR A 1 179 ? 4.568 18.137 -21.092 1.00 55.81 179 THR A CA 1
ATOM 1474 C C . THR A 1 179 ? 5.140 19.542 -20.887 1.00 55.81 179 THR A C 1
ATOM 1476 O O . THR A 1 179 ? 4.459 20.394 -20.317 1.00 55.81 179 THR A O 1
ATOM 1479 N N . SER A 1 180 ? 6.363 19.791 -21.365 1.00 53.66 180 SER A N 1
ATOM 1480 C CA . SER A 1 180 ? 7.005 21.103 -21.417 1.00 53.66 180 SER A CA 1
ATOM 1481 C C . SER A 1 180 ? 7.834 21.195 -22.700 1.00 53.66 180 SER A C 1
ATOM 1483 O O . SER A 1 180 ? 8.820 20.481 -22.859 1.00 53.66 180 SER A O 1
ATOM 1485 N N . SER A 1 181 ? 7.388 22.026 -23.642 1.00 49.22 181 SER A N 1
ATOM 1486 C CA . SER A 1 181 ? 8.160 22.406 -24.827 1.00 49.22 181 SER A CA 1
ATOM 1487 C C . SER A 1 181 ? 9.159 23.488 -24.414 1.00 49.22 181 SER A C 1
ATOM 1489 O O . SER A 1 181 ? 8.790 24.652 -24.275 1.00 49.22 181 SER A O 1
ATOM 1491 N N . GLY A 1 182 ? 10.410 23.095 -24.210 1.00 51.25 182 GLY A N 1
ATOM 1492 C CA . GLY A 1 182 ? 11.554 23.960 -23.912 1.00 51.25 182 GLY A CA 1
ATOM 1493 C C . GLY A 1 182 ? 12.586 23.105 -23.182 1.00 51.25 182 GLY A C 1
ATOM 1494 O O . GLY A 1 182 ? 12.304 22.638 -22.087 1.00 51.25 182 GLY A O 1
ATOM 1495 N N . TYR A 1 183 ? 13.736 22.749 -23.748 1.00 41.19 183 TYR A N 1
ATOM 1496 C CA . TYR A 1 183 ? 14.668 23.559 -24.525 1.00 41.19 183 TYR A CA 1
ATOM 1497 C C . TYR A 1 183 ? 15.342 22.722 -25.629 1.00 41.19 183 TYR A C 1
ATOM 1499 O O . TYR A 1 183 ? 15.594 21.531 -25.440 1.00 41.19 183 TYR A O 1
ATOM 1507 N N . VAL A 1 184 ? 15.620 23.382 -26.760 1.00 34.72 184 VAL A N 1
ATOM 1508 C CA . VAL A 1 184 ? 16.759 23.076 -27.647 1.00 34.72 184 VAL A CA 1
ATOM 1509 C C . VAL A 1 184 ? 18.049 23.380 -26.895 1.00 34.72 184 VAL A C 1
ATOM 1511 O O . VAL A 1 184 ? 18.048 24.406 -26.175 1.00 34.72 184 VAL A O 1
#

Foldseek 3Di:
DDDDDDDDDDDDDPDDDDPPPVPVVVVVVVVVVVCLCVVQACPDPLLVVLLVLLVVLCVVVVDPSVVSLVVSVVVVCCVPLVVLLVQLVVLVVVLVVLVVVLVVCLVVLLVVLVVVCVVVVDDPVVSVVVSVVVSVVSSVVVCVVVVRDVCSNCVSVVVVVVVVSSNVSSVCVVVVVRPDDDDD